Protein AF-A0AA47NAF8-F1 (afdb_monomer_lite)

Foldseek 3Di:
DQPQFAQAKAKEWEAQDFPDDCVLPFAVLLCVVCVVLCVVVRHPYYYYAKPDQQVSVCVSCVVNVNNDPPCQPDLHHRLPQAFCCVAQLQHPQLSVLCVVVVNRGVVVLLVVCVVQVLDLVVSLVCSCVRRVGDPNSSVRRSVSSVVVCVVRDDDQWDPDPVSCVVPVDIMHFTKMFTAHNNRTPDIDTDPNSHDDPCRHPVNVSVVD

Structure (mmCIF, N/CA/C/O backbone):
data_AF-A0AA47NAF8-F1
#
_entry.id   AF-A0AA47NAF8-F1
#
loop_
_atom_site.group_PDB
_atom_site.id
_atom_site.type_symbol
_atom_site.label_atom_id
_atom_site.label_alt_id
_atom_site.label_comp_id
_atom_site.label_asym_id
_atom_site.label_entity_id
_atom_site.label_seq_id
_atom_site.pdbx_PDB_ins_code
_atom_site.Cartn_x
_atom_site.Cartn_y
_atom_site.Cartn_z
_atom_site.occupancy
_atom_site.B_iso_or_equiv
_atom_site.auth_seq_id
_atom_site.auth_comp_id
_atom_site.auth_asym_id
_atom_site.auth_atom_id
_atom_site.pdbx_PDB_model_num
ATOM 1 N N . MET A 1 1 ? -6.072 -9.275 1.654 1.00 56.97 1 MET A N 1
ATOM 2 C CA . MET A 1 1 ? -7.099 -9.390 2.716 1.00 56.97 1 MET A CA 1
ATOM 3 C C . MET A 1 1 ? -7.090 -10.780 3.334 1.00 56.97 1 MET A C 1
ATOM 5 O O . MET A 1 1 ? -6.858 -10.883 4.533 1.00 56.97 1 MET A O 1
ATOM 9 N N . ASP A 1 2 ? -7.215 -11.824 2.515 1.00 52.72 2 ASP A N 1
ATOM 10 C CA . ASP A 1 2 ? -7.355 -13.229 2.942 1.00 52.72 2 ASP A CA 1
ATOM 11 C C . ASP A 1 2 ? -6.195 -13.833 3.738 1.00 52.72 2 ASP A C 1
ATOM 13 O O . ASP A 1 2 ? -6.398 -14.835 4.409 1.00 52.72 2 ASP A O 1
ATOM 17 N N . GLN A 1 3 ? -4.984 -13.271 3.684 1.00 70.19 3 GLN A N 1
ATOM 18 C CA . GLN A 1 3 ? -3.866 -13.728 4.524 1.00 70.19 3 GLN A CA 1
ATOM 19 C C . GLN A 1 3 ? -3.654 -12.843 5.756 1.00 70.19 3 GLN A C 1
ATOM 21 O O . GLN A 1 3 ? -3.419 -13.352 6.848 1.00 70.19 3 GLN A O 1
ATOM 26 N N . LEU A 1 4 ? -3.785 -11.523 5.599 1.00 70.94 4 LEU A N 1
ATOM 27 C CA . LEU A 1 4 ? -3.534 -10.556 6.671 1.00 70.94 4 LEU A CA 1
ATOM 28 C C . LEU A 1 4 ? -4.585 -10.638 7.793 1.00 70.94 4 LEU A C 1
ATOM 30 O O . LEU A 1 4 ? -4.232 -10.580 8.971 1.00 70.94 4 LEU A O 1
ATOM 34 N N . PHE A 1 5 ? -5.861 -10.822 7.432 1.00 82.00 5 PHE A N 1
ATOM 35 C CA . PHE A 1 5 ? -6.994 -10.773 8.367 1.00 82.00 5 PHE A CA 1
ATOM 36 C C . PHE A 1 5 ? -7.724 -12.111 8.555 1.00 82.00 5 PHE A C 1
ATOM 38 O O . PHE A 1 5 ? -8.802 -12.132 9.145 1.00 82.00 5 PHE A O 1
ATOM 45 N N . LYS A 1 6 ? -7.165 -13.235 8.087 1.00 85.56 6 LYS A N 1
ATOM 46 C CA . LYS A 1 6 ? -7.779 -14.561 8.274 1.00 85.56 6 LYS A CA 1
ATOM 47 C C . LYS A 1 6 ? -7.937 -14.889 9.756 1.00 85.56 6 LYS A C 1
ATOM 49 O O . LYS A 1 6 ? -6.952 -14.857 10.491 1.00 85.56 6 LYS A O 1
ATOM 54 N N . GLY A 1 7 ? -9.155 -15.200 10.191 1.00 90.44 7 GLY A N 1
ATOM 55 C CA . GLY A 1 7 ? -9.486 -15.483 11.591 1.00 90.44 7 GLY A CA 1
ATOM 56 C C . GLY A 1 7 ? -9.233 -14.322 12.562 1.00 90.44 7 GLY A C 1
ATOM 57 O O . GLY A 1 7 ? -9.240 -14.533 13.774 1.00 90.44 7 GLY A O 1
ATOM 58 N N . LYS A 1 8 ? -8.986 -13.104 12.061 1.00 91.25 8 LYS A N 1
ATOM 59 C CA . LYS A 1 8 ? -8.671 -11.921 12.869 1.00 91.25 8 LYS A CA 1
ATOM 60 C C . LYS A 1 8 ? -9.689 -10.814 12.627 1.00 91.25 8 LYS A C 1
ATOM 62 O O . LYS A 1 8 ? -10.173 -10.633 11.511 1.00 91.25 8 LYS A O 1
ATOM 67 N N . LYS A 1 9 ? -9.933 -10.021 13.669 1.00 94.56 9 LYS A N 1
ATOM 68 C CA . LYS A 1 9 ? -10.516 -8.680 13.551 1.00 94.56 9 LYS A CA 1
ATOM 69 C C . LYS A 1 9 ? -9.380 -7.685 13.350 1.00 94.56 9 LYS A C 1
ATOM 71 O O . LYS A 1 9 ? -8.389 -7.731 14.080 1.00 94.56 9 LYS A O 1
ATOM 76 N N . GLY A 1 10 ? -9.496 -6.810 12.366 1.00 92.12 10 GLY A N 1
ATOM 77 C CA . GLY A 1 10 ? -8.427 -5.911 11.972 1.00 92.12 10 GLY A CA 1
ATOM 78 C C . GLY A 1 10 ? -8.919 -4.576 11.443 1.00 92.12 10 GLY A C 1
ATOM 79 O O . GLY A 1 10 ? -10.042 -4.455 10.958 1.00 92.12 10 GLY A O 1
ATOM 80 N N . VAL A 1 11 ? -8.057 -3.573 11.540 1.00 92.38 11 VAL A N 1
ATOM 81 C CA . VAL A 1 11 ? -8.278 -2.236 10.994 1.00 92.38 11 VAL A CA 1
ATOM 82 C C . VAL A 1 11 ? -7.286 -2.016 9.861 1.00 92.38 11 VAL A C 1
ATOM 84 O O . VAL A 1 11 ? -6.079 -2.119 10.061 1.00 92.38 11 VAL A O 1
ATOM 87 N N . LEU A 1 12 ? -7.782 -1.706 8.668 1.00 90.31 12 LEU A N 1
ATOM 88 C CA . LEU A 1 12 ? -6.954 -1.327 7.525 1.00 90.31 12 LEU A CA 1
ATOM 89 C C . LEU A 1 12 ? -7.256 0.120 7.165 1.00 90.31 12 LEU A C 1
ATOM 91 O O . LEU A 1 12 ? -8.404 0.445 6.887 1.00 90.31 12 LEU A O 1
ATOM 95 N N . PHE A 1 13 ? -6.249 0.983 7.134 1.00 90.75 13 PHE A N 1
ATOM 96 C CA . PHE A 1 13 ? -6.412 2.361 6.685 1.00 90.75 13 PHE A CA 1
ATOM 97 C C . PHE A 1 13 ? -5.454 2.695 5.552 1.00 90.75 13 PHE A C 1
ATOM 99 O O . PHE A 1 13 ? -4.325 2.207 5.486 1.00 90.75 13 PHE A O 1
ATOM 106 N N . ALA A 1 14 ? -5.918 3.553 4.652 1.00 86.38 14 ALA A N 1
ATOM 107 C CA . ALA A 1 14 ? -5.156 4.006 3.507 1.00 86.38 14 ALA A CA 1
ATOM 108 C C . ALA A 1 14 ? -4.884 5.501 3.568 1.00 86.38 14 ALA A C 1
ATOM 110 O O . ALA A 1 14 ? -5.680 6.289 4.092 1.00 86.38 14 ALA A O 1
ATOM 111 N N . VAL A 1 15 ? -3.752 5.899 2.997 1.00 85.12 15 VAL A N 1
ATOM 112 C CA . VAL A 1 15 ? -3.370 7.299 2.848 1.00 85.12 15 VAL A CA 1
ATOM 113 C C . VAL A 1 15 ? -3.057 7.655 1.394 1.00 85.12 15 VAL A C 1
ATOM 115 O O . VAL A 1 15 ? -2.509 6.829 0.658 1.00 85.12 15 VAL A O 1
ATOM 118 N N . PRO A 1 16 ? -3.295 8.919 0.989 1.00 84.12 16 PRO A N 1
ATOM 119 C CA . PRO A 1 16 ? -2.902 9.406 -0.328 1.00 84.12 16 PRO A CA 1
ATOM 120 C C . PRO A 1 16 ? -1.403 9.369 -0.587 1.00 84.12 16 PRO A C 1
ATOM 122 O O . PRO A 1 16 ? -1.010 9.377 -1.741 1.00 84.12 16 PRO A O 1
ATOM 125 N N . GLY A 1 17 ? -0.555 9.331 0.442 1.00 81.12 17 GLY A N 1
ATOM 126 C CA . GLY A 1 17 ? 0.878 9.154 0.254 1.00 81.12 17 GLY A CA 1
ATOM 127 C C . GLY A 1 17 ? 1.685 9.285 1.535 1.00 81.12 17 GLY A C 1
ATOM 128 O O . GLY A 1 17 ? 1.391 10.139 2.378 1.00 81.12 17 GLY A O 1
ATOM 129 N N . ALA A 1 18 ? 2.721 8.458 1.648 1.00 78.19 18 ALA A N 1
ATOM 130 C CA . ALA A 1 18 ? 3.758 8.600 2.660 1.00 78.19 18 ALA A CA 1
ATOM 131 C C . ALA A 1 18 ? 4.409 9.991 2.591 1.00 78.19 18 ALA A C 1
ATOM 133 O O . ALA A 1 18 ? 4.437 10.613 1.527 1.00 78.19 18 ALA A O 1
ATOM 134 N N . LEU A 1 19 ? 4.923 10.470 3.727 1.00 82.06 19 LEU A N 1
ATOM 135 C CA . LEU A 1 19 ? 5.615 11.761 3.875 1.00 82.06 19 LEU A CA 1
ATOM 136 C C . LEU A 1 19 ? 4.764 13.018 3.589 1.00 82.06 19 LEU A C 1
ATOM 138 O O . LEU A 1 19 ? 5.255 14.136 3.727 1.00 82.06 19 LEU A O 1
ATOM 142 N N . THR A 1 20 ? 3.481 12.881 3.242 1.00 85.19 20 THR A N 1
ATOM 143 C CA . THR A 1 20 ? 2.603 14.042 3.022 1.00 85.19 20 THR A CA 1
ATOM 144 C C . THR A 1 20 ? 2.097 14.632 4.350 1.00 85.19 20 THR A C 1
ATOM 146 O O . THR A 1 20 ? 1.849 13.877 5.297 1.00 85.19 20 THR A O 1
ATOM 149 N N . PRO A 1 21 ? 1.882 15.963 4.456 1.00 86.19 21 PRO A N 1
ATOM 150 C CA . PRO A 1 21 ? 1.660 16.629 5.744 1.00 86.19 21 PRO A CA 1
ATOM 151 C C . PRO A 1 21 ? 0.518 16.045 6.585 1.00 86.19 21 PRO A C 1
ATOM 153 O O . PRO A 1 21 ? 0.724 15.745 7.755 1.00 86.19 21 PRO A O 1
ATOM 156 N N . GLY A 1 22 ? -0.669 15.838 6.005 1.00 86.69 22 GLY A N 1
ATOM 157 C CA . GLY A 1 22 ? -1.815 15.291 6.746 1.00 86.69 22 GLY A CA 1
ATOM 158 C C . GLY A 1 22 ? -1.637 13.823 7.154 1.00 86.69 22 GLY A C 1
ATOM 159 O O . GLY A 1 22 ? -2.130 13.388 8.194 1.00 86.69 22 GLY A O 1
ATOM 160 N N . CYS A 1 23 ? -0.895 13.052 6.359 1.00 86.19 23 CYS A N 1
ATOM 161 C CA . CYS A 1 23 ? -0.636 11.641 6.629 1.00 86.19 23 CYS A CA 1
ATOM 162 C C . CYS A 1 23 ? 0.385 11.466 7.757 1.00 86.19 23 CYS A C 1
ATOM 164 O O . CYS A 1 23 ? 0.130 10.675 8.662 1.00 86.19 23 CYS A O 1
ATOM 166 N N . SER A 1 24 ? 1.483 12.232 7.726 1.00 86.06 24 SER A N 1
ATOM 167 C CA . SER A 1 24 ? 2.568 12.162 8.716 1.00 86.06 24 SER A CA 1
ATOM 168 C C . SER A 1 24 ? 2.260 12.899 10.020 1.00 86.06 24 SER A C 1
ATOM 170 O O . SER A 1 24 ? 2.749 12.509 11.069 1.00 86.06 24 SER A O 1
ATOM 172 N N . LYS A 1 25 ? 1.453 13.968 9.997 1.00 89.81 25 LYS A N 1
ATOM 173 C CA . LYS A 1 25 ? 1.172 14.752 11.216 1.00 89.81 25 LYS A CA 1
ATOM 174 C C . LYS A 1 25 ? -0.062 14.287 11.978 1.00 89.81 25 LYS A C 1
ATOM 176 O O . LYS A 1 25 ? -0.164 14.557 13.169 1.00 89.81 25 LYS A O 1
ATOM 181 N N . THR A 1 26 ? -1.005 13.630 11.303 1.00 91.69 26 THR A N 1
ATOM 182 C CA . THR A 1 26 ? -2.327 13.358 11.887 1.00 91.69 26 THR A CA 1
ATOM 183 C C . THR A 1 26 ? -2.754 11.911 11.706 1.00 91.69 26 THR A C 1
ATOM 185 O O . THR A 1 26 ? -2.975 11.226 12.699 1.00 91.69 26 THR A O 1
ATOM 188 N N . HIS A 1 27 ? -2.865 11.425 10.464 1.00 91.38 27 HIS A N 1
ATOM 189 C CA . HIS A 1 27 ? -3.543 10.149 10.216 1.00 91.38 27 HIS A CA 1
ATOM 190 C C . HIS A 1 27 ? -2.786 8.949 10.797 1.00 91.38 27 HIS A C 1
ATOM 192 O O . HIS A 1 27 ? -3.315 8.271 11.673 1.00 91.38 27 HIS A O 1
ATOM 198 N N . LEU A 1 28 ? -1.544 8.712 10.352 1.00 88.06 28 LEU A N 1
ATOM 199 C CA . LEU A 1 28 ? -0.733 7.600 10.852 1.00 88.06 28 LEU A CA 1
ATOM 200 C C . LEU A 1 28 ? -0.466 7.732 12.365 1.00 88.06 28 LEU A C 1
ATOM 202 O O . LEU A 1 28 ? -0.794 6.783 13.077 1.00 88.06 28 LEU A O 1
ATOM 206 N N . PRO A 1 29 ? 0.025 8.876 12.896 1.00 91.50 29 PRO A N 1
ATOM 207 C CA . PRO A 1 29 ? 0.250 9.026 14.336 1.00 91.50 29 PRO A CA 1
ATOM 208 C C . PRO A 1 29 ? -0.982 8.742 15.200 1.00 91.50 29 PRO A C 1
ATOM 210 O O . PRO A 1 29 ? -0.840 8.149 16.266 1.00 91.50 29 PRO A O 1
ATOM 213 N N . GLY A 1 30 ? -2.184 9.116 14.746 1.00 93.06 30 GLY A N 1
ATOM 214 C CA . GLY A 1 30 ? -3.422 8.850 15.482 1.00 93.06 30 GLY A CA 1
ATOM 215 C C . GLY A 1 30 ? -3.672 7.355 15.700 1.00 93.06 30 GLY A C 1
ATOM 216 O O . GLY A 1 30 ? -4.002 6.944 16.810 1.00 93.06 30 GLY A O 1
ATOM 217 N N . PHE A 1 31 ? -3.438 6.525 14.678 1.00 92.00 31 PHE A N 1
ATOM 218 C CA . PHE A 1 31 ? -3.536 5.066 14.811 1.00 92.00 31 PHE A CA 1
ATOM 219 C C . PHE A 1 31 ? -2.436 4.475 15.695 1.00 92.00 31 PHE A C 1
ATOM 221 O O . PHE A 1 31 ? -2.695 3.519 16.418 1.00 92.00 31 PHE A O 1
ATOM 228 N N . VAL A 1 32 ? -1.229 5.047 15.678 1.00 88.25 32 VAL A N 1
ATOM 229 C CA . VAL A 1 32 ? -0.130 4.615 16.559 1.00 88.25 32 VAL A CA 1
ATOM 230 C C . VAL A 1 32 ? -0.465 4.882 18.020 1.00 88.25 32 VAL A C 1
ATOM 232 O O . VAL A 1 32 ? -0.315 3.996 18.857 1.00 88.25 32 VAL A O 1
ATOM 235 N N . GLN A 1 33 ? -0.958 6.083 18.318 1.00 92.62 33 GLN A N 1
ATOM 236 C CA . GLN A 1 33 ? -1.319 6.495 19.673 1.00 92.62 33 GLN A CA 1
ATOM 237 C C . GLN A 1 33 ? -2.487 5.675 20.236 1.00 92.62 33 GLN A C 1
ATOM 239 O O . GLN A 1 33 ? -2.492 5.366 21.423 1.00 92.62 33 GLN A O 1
ATOM 244 N N . GLN A 1 34 ? -3.448 5.284 19.392 1.00 94.06 34 GLN A N 1
ATOM 245 C CA . GLN A 1 34 ? -4.626 4.511 19.803 1.00 94.06 34 GLN A CA 1
ATOM 246 C C . GLN A 1 34 ? -4.482 2.994 19.623 1.00 94.06 34 GLN A C 1
ATOM 248 O O . GLN A 1 34 ? -5.438 2.254 19.852 1.00 94.06 34 GLN A O 1
ATOM 253 N N . ALA A 1 35 ? -3.305 2.499 19.229 1.00 89.62 35 ALA A N 1
ATOM 254 C CA . ALA A 1 35 ? -3.108 1.084 18.918 1.00 89.62 35 ALA A CA 1
ATOM 255 C C . ALA A 1 35 ? -3.479 0.152 20.087 1.00 89.62 35 ALA A C 1
ATOM 257 O O . ALA A 1 35 ? -4.096 -0.888 19.865 1.00 89.62 35 ALA A O 1
ATOM 258 N N . GLU A 1 36 ? -3.145 0.522 21.326 1.00 92.06 36 GLU A N 1
ATOM 259 C CA . GLU A 1 36 ? -3.474 -0.271 22.523 1.00 92.06 36 GLU A CA 1
ATOM 260 C C . GLU A 1 36 ? -4.977 -0.296 22.832 1.00 92.06 36 GLU A C 1
ATOM 262 O O . GLU A 1 36 ? -5.529 -1.330 23.217 1.00 92.06 36 GLU A O 1
ATOM 267 N N . GLU A 1 37 ? -5.672 0.816 22.613 1.00 95.19 37 GLU A N 1
ATOM 268 C CA . GLU A 1 37 ? -7.114 0.894 22.838 1.00 95.19 37 GLU A CA 1
ATOM 269 C C . GLU A 1 37 ? -7.877 0.081 21.780 1.00 95.19 37 GLU A C 1
ATOM 271 O O . GLU A 1 37 ? -8.763 -0.709 22.115 1.00 95.19 37 GLU A O 1
ATOM 276 N N . LEU A 1 38 ? -7.451 0.166 20.513 1.00 92.81 38 LEU A N 1
ATOM 277 C CA . LEU A 1 38 ? -7.949 -0.690 19.431 1.00 92.81 38 LEU A CA 1
ATOM 278 C C . LEU A 1 38 ? -7.750 -2.179 19.762 1.00 92.81 38 LEU A C 1
ATOM 280 O O . LEU A 1 38 ? -8.678 -2.977 19.606 1.00 92.81 38 LEU A O 1
ATOM 284 N N . ARG A 1 39 ? -6.569 -2.554 20.274 1.00 92.44 39 ARG A N 1
ATOM 285 C CA . ARG A 1 39 ? -6.273 -3.929 20.714 1.00 92.44 39 ARG A CA 1
ATOM 286 C C . ARG A 1 39 ? -7.169 -4.390 21.853 1.00 92.44 39 ARG A C 1
ATOM 288 O O . ARG A 1 39 ? -7.680 -5.506 21.805 1.00 92.44 39 ARG A O 1
ATOM 295 N N . THR A 1 40 ? -7.412 -3.527 22.836 1.00 95.56 40 THR A N 1
ATOM 296 C CA . THR A 1 40 ? -8.315 -3.812 23.964 1.00 95.56 40 THR A CA 1
ATOM 297 C C . THR A 1 40 ? -9.746 -4.077 23.487 1.00 95.56 40 THR A C 1
ATOM 299 O O . THR A 1 40 ? -10.440 -4.922 24.048 1.00 95.56 40 THR A O 1
ATOM 302 N N . LYS A 1 41 ? -10.167 -3.439 22.389 1.00 95.62 41 LYS A N 1
ATOM 303 C CA . LYS A 1 41 ? -11.448 -3.696 21.710 1.00 95.62 41 LYS A CA 1
ATOM 304 C C . LYS A 1 41 ? -11.437 -4.894 20.741 1.00 95.62 41 LYS A C 1
ATOM 306 O O . LYS A 1 41 ? -12.351 -5.065 19.930 1.00 95.62 41 LYS A O 1
ATOM 311 N N . GLY A 1 42 ? -10.411 -5.741 20.806 1.00 93.31 42 GLY A N 1
ATOM 312 C CA . GLY A 1 42 ? -10.319 -6.989 20.047 1.00 93.31 42 GLY A CA 1
ATOM 313 C C . GLY A 1 42 ? -9.723 -6.859 18.643 1.00 93.31 42 GLY A C 1
ATOM 314 O O . GLY A 1 42 ? -9.719 -7.847 17.907 1.00 93.31 42 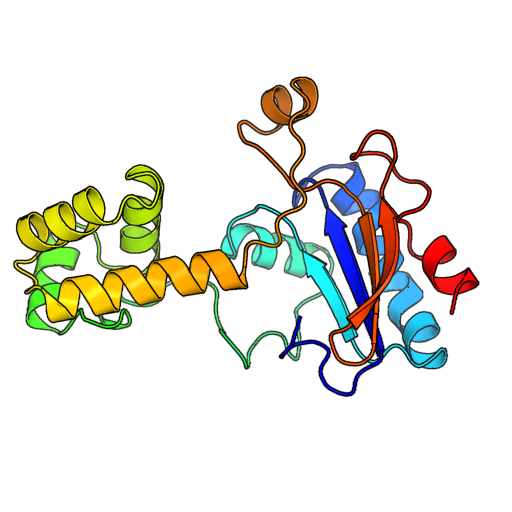GLY A O 1
ATOM 315 N N . VAL A 1 43 ? -9.208 -5.688 18.250 1.00 94.19 43 VAL A N 1
ATOM 316 C CA . VAL A 1 43 ? -8.467 -5.530 16.988 1.00 94.19 43 VAL A CA 1
ATOM 317 C C . VAL A 1 43 ? -7.096 -6.188 17.125 1.00 94.19 43 VAL A C 1
ATOM 319 O O . VAL A 1 43 ? -6.240 -5.743 17.882 1.00 94.19 43 VAL A O 1
ATOM 322 N N . GLN A 1 44 ? -6.869 -7.251 16.365 1.00 90.88 44 GLN A N 1
ATOM 323 C CA . GLN A 1 44 ? -5.631 -8.028 16.405 1.00 90.88 44 GLN A CA 1
ATOM 324 C C . GLN A 1 44 ? -4.577 -7.507 15.422 1.00 90.88 44 GLN A C 1
ATOM 326 O O . GLN A 1 44 ? -3.389 -7.744 15.621 1.00 90.88 44 GLN A O 1
ATOM 331 N N . GLU A 1 45 ? -4.999 -6.803 14.369 1.00 87.50 45 GLU A N 1
ATOM 332 C CA . GLU A 1 45 ? -4.121 -6.337 13.295 1.00 87.50 45 GLU A CA 1
ATOM 333 C C . GLU A 1 45 ? -4.493 -4.910 12.871 1.00 87.50 45 GLU A C 1
ATOM 335 O O . GLU A 1 45 ? -5.668 -4.621 12.648 1.00 87.50 45 GLU A O 1
ATOM 340 N N . ILE A 1 46 ? -3.504 -4.020 12.751 1.00 88.31 46 ILE A N 1
ATOM 341 C CA . ILE A 1 46 ? -3.687 -2.645 12.263 1.00 88.31 46 ILE A CA 1
ATOM 342 C C . ILE A 1 46 ? -2.717 -2.436 11.103 1.00 88.31 46 ILE A C 1
ATOM 344 O O . ILE A 1 46 ? -1.504 -2.489 11.297 1.00 88.31 46 ILE A O 1
ATOM 348 N N . ALA A 1 47 ? -3.245 -2.188 9.909 1.00 87.75 47 ALA A N 1
ATOM 349 C CA . ALA A 1 47 ? -2.462 -2.067 8.687 1.00 87.75 47 ALA A CA 1
ATOM 350 C C . ALA A 1 47 ? -2.634 -0.689 8.040 1.00 87.75 47 ALA A C 1
ATOM 352 O O . ALA A 1 47 ? -3.752 -0.203 7.879 1.00 87.75 47 ALA A O 1
ATOM 353 N N . CYS A 1 48 ? -1.514 -0.091 7.634 1.00 85.12 48 CYS A N 1
ATOM 354 C CA . CYS A 1 48 ? -1.461 1.147 6.861 1.00 85.12 48 CYS A CA 1
ATOM 355 C C . CYS A 1 48 ? -1.022 0.833 5.430 1.00 85.12 48 CYS A C 1
ATOM 357 O O . CYS A 1 48 ? -0.024 0.138 5.237 1.00 85.12 48 CYS A O 1
ATOM 359 N N . ILE A 1 49 ? -1.716 1.380 4.435 1.00 83.94 49 ILE A N 1
ATOM 360 C CA . ILE A 1 49 ? -1.359 1.230 3.020 1.00 83.94 49 ILE A CA 1
ATOM 361 C C . ILE A 1 49 ? -1.298 2.584 2.299 1.00 83.94 49 ILE A C 1
ATOM 363 O O . ILE A 1 49 ? -1.999 3.537 2.645 1.00 83.94 49 ILE A O 1
ATOM 367 N N . ALA A 1 50 ? -0.461 2.678 1.268 1.00 77.69 50 ALA A N 1
ATOM 368 C CA . ALA A 1 50 ? -0.375 3.842 0.389 1.00 77.69 50 ALA A CA 1
ATOM 369 C C . ALA A 1 50 ? 0.152 3.433 -0.992 1.00 77.69 50 ALA A C 1
ATOM 371 O O . ALA A 1 50 ? 0.887 2.456 -1.109 1.00 77.69 50 ALA A O 1
ATOM 372 N N . VAL A 1 51 ? -0.143 4.225 -2.031 1.00 72.50 51 VAL A N 1
ATOM 373 C CA . VAL A 1 51 ? 0.437 4.028 -3.381 1.00 72.50 51 VAL A CA 1
ATOM 374 C C . VAL A 1 51 ? 1.858 4.613 -3.449 1.00 72.50 51 VAL A C 1
ATOM 376 O O . VAL A 1 51 ? 2.131 5.600 -4.125 1.00 72.50 51 VAL A O 1
ATOM 379 N N . ASN A 1 52 ? 2.768 4.048 -2.673 1.00 73.62 52 ASN A N 1
ATOM 380 C CA . ASN A 1 52 ? 4.194 4.358 -2.693 1.00 73.62 52 ASN A CA 1
ATOM 381 C C . ASN A 1 52 ? 4.969 3.063 -2.924 1.00 73.62 52 ASN A C 1
ATOM 383 O O . ASN A 1 52 ? 4.458 1.975 -2.665 1.00 73.62 52 ASN A O 1
ATOM 387 N N . ASP A 1 53 ? 6.209 3.171 -3.388 1.00 65.12 53 ASP A N 1
ATOM 388 C CA . ASP A 1 53 ? 7.105 2.026 -3.359 1.00 65.12 53 ASP A CA 1
ATOM 389 C C . ASP A 1 53 ? 7.423 1.621 -1.909 1.00 65.12 53 ASP A C 1
ATOM 391 O O . ASP A 1 53 ? 7.314 2.400 -0.953 1.00 65.12 53 ASP A O 1
ATOM 395 N N . ALA A 1 54 ? 7.826 0.364 -1.753 1.00 63.62 54 ALA A N 1
ATOM 396 C CA . ALA A 1 54 ? 8.067 -0.230 -0.449 1.00 63.62 54 ALA A CA 1
ATOM 397 C C . ALA A 1 54 ? 9.249 0.418 0.304 1.00 63.62 54 ALA A C 1
ATOM 399 O O . ALA A 1 54 ? 9.275 0.372 1.533 1.00 63.62 54 ALA A O 1
ATOM 400 N N . PHE A 1 55 ? 10.195 1.062 -0.393 1.00 66.31 55 PHE A N 1
ATOM 401 C CA . PHE A 1 55 ? 11.324 1.750 0.243 1.00 66.31 55 PHE A CA 1
ATOM 402 C C . PHE A 1 55 ? 10.871 3.043 0.914 1.00 66.31 55 PHE A C 1
ATOM 404 O O . PHE A 1 55 ? 11.209 3.290 2.073 1.00 66.31 55 PHE A O 1
ATOM 411 N N . VAL A 1 56 ? 10.050 3.836 0.221 1.00 73.69 56 VAL A N 1
ATOM 412 C CA . VAL A 1 56 ? 9.446 5.048 0.784 1.00 73.69 56 VAL A CA 1
ATOM 413 C C . VAL A 1 56 ? 8.544 4.701 1.967 1.00 73.69 56 VAL A C 1
ATOM 415 O O . VAL A 1 56 ? 8.619 5.361 3.004 1.00 73.69 56 VAL A O 1
ATOM 418 N N . MET A 1 57 ? 7.739 3.639 1.860 1.00 75.81 57 MET A N 1
ATOM 419 C CA . MET A 1 57 ? 6.903 3.180 2.977 1.00 75.81 57 MET A CA 1
ATOM 420 C C . MET A 1 57 ? 7.737 2.727 4.182 1.00 75.81 57 MET A C 1
ATOM 422 O O . MET A 1 57 ? 7.389 3.060 5.314 1.00 75.81 57 MET A O 1
ATOM 426 N N . ALA A 1 58 ? 8.853 2.025 3.960 1.00 68.00 58 ALA A N 1
ATOM 427 C CA . ALA A 1 58 ? 9.751 1.595 5.032 1.00 68.00 58 ALA A CA 1
ATOM 428 C C . ALA A 1 58 ? 10.426 2.784 5.737 1.00 68.00 58 ALA A C 1
ATOM 430 O O . ALA A 1 58 ? 10.445 2.843 6.967 1.00 68.00 58 ALA A O 1
ATOM 431 N N . ALA A 1 59 ? 10.936 3.755 4.972 1.00 74.00 59 ALA A N 1
ATOM 432 C CA . ALA A 1 59 ? 11.539 4.968 5.523 1.00 74.00 59 ALA A CA 1
ATOM 433 C C . ALA A 1 59 ? 10.526 5.786 6.341 1.00 74.00 59 ALA A C 1
ATOM 435 O O . ALA A 1 59 ? 10.822 6.206 7.459 1.00 74.00 59 ALA A O 1
ATOM 436 N N . TRP A 1 60 ? 9.310 5.946 5.816 1.00 81.50 60 TRP A N 1
ATOM 437 C CA . TRP A 1 60 ? 8.235 6.661 6.498 1.00 81.50 60 TRP A CA 1
ATOM 438 C C . TRP A 1 60 ? 7.776 5.950 7.776 1.00 81.50 60 TRP A C 1
ATOM 440 O O . TRP A 1 60 ? 7.569 6.594 8.804 1.00 81.50 60 TRP A O 1
ATOM 450 N N . GLY A 1 61 ? 7.676 4.617 7.747 1.00 75.88 61 GLY A N 1
ATOM 451 C CA . GLY A 1 61 ? 7.346 3.824 8.930 1.00 75.88 61 GLY A CA 1
ATOM 452 C C . GLY A 1 61 ? 8.397 3.948 10.036 1.00 75.88 61 GLY A C 1
ATOM 453 O O . GLY A 1 61 ? 8.045 4.096 11.207 1.00 75.88 61 GLY A O 1
ATOM 454 N N . LYS A 1 62 ? 9.684 3.971 9.666 1.00 77.62 62 LYS A N 1
ATOM 455 C CA . LYS A 1 62 ? 10.797 4.197 10.597 1.00 77.62 62 LYS A CA 1
ATOM 456 C C . LYS A 1 62 ? 10.731 5.573 11.265 1.00 77.62 62 LYS A C 1
ATOM 458 O O . LYS A 1 62 ? 10.927 5.665 12.472 1.00 77.62 62 LYS A O 1
ATOM 463 N N . GLU A 1 63 ? 10.407 6.627 10.513 1.00 83.56 63 GLU A N 1
ATOM 464 C CA . GLU A 1 63 ? 10.241 7.990 11.049 1.00 83.56 63 GLU A CA 1
ATOM 465 C C . GLU A 1 63 ? 9.152 8.070 12.134 1.00 83.56 63 GLU A C 1
ATOM 467 O O . GLU A 1 63 ? 9.279 8.833 13.088 1.00 83.56 63 GLU A O 1
ATOM 472 N N . HIS A 1 64 ? 8.110 7.242 12.023 1.00 80.56 64 HIS A N 1
ATOM 473 C CA . HIS A 1 64 ? 6.966 7.236 12.939 1.00 80.56 64 HIS A CA 1
ATOM 474 C C . HIS A 1 64 ? 7.036 6.121 13.995 1.00 80.56 64 HIS A C 1
ATOM 476 O O . HIS A 1 64 ? 6.065 5.904 14.718 1.00 80.56 64 HIS A O 1
ATOM 482 N N . GLY A 1 65 ? 8.157 5.394 14.086 1.00 78.44 65 GLY A N 1
ATOM 483 C CA . GLY A 1 65 ? 8.343 4.317 15.064 1.00 78.44 65 GLY A CA 1
ATOM 484 C C . GLY A 1 65 ? 7.418 3.110 14.864 1.00 78.44 65 GLY A C 1
ATOM 485 O O . GLY A 1 65 ? 7.214 2.335 15.796 1.00 78.44 65 GLY A O 1
ATOM 486 N N . VAL A 1 66 ? 6.857 2.929 13.663 1.00 74.31 66 VAL A N 1
ATOM 487 C CA . VAL A 1 66 ? 5.934 1.829 13.316 1.00 74.31 66 VAL A CA 1
ATOM 488 C C . VAL A 1 66 ? 6.622 0.728 12.525 1.00 74.31 66 VAL A C 1
ATOM 490 O O . VAL A 1 66 ? 6.067 0.154 11.588 1.00 74.31 66 VAL A O 1
ATOM 493 N N . GLU A 1 67 ? 7.859 0.421 12.899 1.00 62.75 67 GLU A N 1
ATOM 494 C CA . GLU A 1 67 ? 8.599 -0.684 12.307 1.00 62.75 67 GLU A CA 1
ATOM 495 C C . GLU A 1 67 ? 7.833 -1.992 12.555 1.00 62.75 67 GLU A C 1
ATOM 497 O O . GLU A 1 67 ? 7.719 -2.480 13.684 1.00 62.75 67 GLU A O 1
ATOM 502 N N . GLY A 1 68 ? 7.248 -2.550 11.494 1.00 53.44 68 GLY A N 1
ATOM 503 C CA . GLY A 1 68 ? 6.442 -3.759 11.583 1.00 53.44 68 GLY A CA 1
ATOM 504 C C . GLY A 1 68 ? 7.244 -4.910 12.195 1.00 53.44 68 GLY A C 1
ATOM 505 O O . GLY A 1 68 ? 8.214 -5.401 11.612 1.00 53.44 68 GLY A O 1
ATOM 506 N N . LYS A 1 69 ? 6.814 -5.395 13.365 1.00 41.19 69 LYS A N 1
ATOM 507 C CA . LYS A 1 69 ? 7.348 -6.637 13.948 1.00 41.19 69 LYS A CA 1
ATOM 508 C C . LYS A 1 69 ? 6.799 -7.907 13.282 1.00 41.19 69 LYS A C 1
ATOM 510 O O . LYS A 1 69 ? 7.356 -8.963 13.535 1.00 41.19 69 LYS A O 1
ATOM 515 N N . LYS A 1 70 ? 5.773 -7.825 12.422 1.00 39.12 70 LYS A N 1
ATOM 516 C CA . LYS A 1 70 ? 5.154 -8.983 11.734 1.00 39.12 70 LYS A CA 1
ATOM 517 C C . LYS A 1 70 ? 4.539 -8.662 10.358 1.00 39.12 70 LYS A C 1
ATOM 519 O O . LYS A 1 70 ? 3.556 -9.265 9.957 1.00 39.12 70 LYS A O 1
ATOM 524 N N . HIS A 1 71 ? 5.132 -7.732 9.612 1.00 36.34 71 HIS A N 1
ATOM 525 C CA . HIS A 1 71 ? 4.854 -7.564 8.170 1.00 36.34 71 HIS A CA 1
ATOM 526 C C . HIS A 1 71 ? 6.059 -8.018 7.331 1.00 36.34 71 HIS A C 1
ATOM 528 O O . HIS A 1 71 ? 6.366 -7.460 6.281 1.00 36.34 71 HIS A O 1
ATOM 534 N N . ARG A 1 72 ? 6.777 -8.981 7.914 1.00 36.75 72 ARG A N 1
ATOM 535 C CA . ARG A 1 72 ? 8.057 -9.534 7.499 1.00 36.75 72 ARG A CA 1
ATOM 536 C C . ARG A 1 72 ? 7.942 -11.034 7.228 1.00 36.75 72 ARG A C 1
ATOM 538 O O . ARG A 1 72 ? 8.983 -11.641 7.044 1.00 36.75 72 ARG A O 1
ATOM 545 N N . ASP A 1 73 ? 6.728 -11.613 7.211 1.00 35.47 73 ASP A N 1
ATOM 546 C CA . ASP A 1 73 ? 6.569 -13.058 6.953 1.00 35.47 73 ASP A CA 1
ATOM 547 C C . ASP A 1 73 ? 5.503 -13.564 5.929 1.00 35.47 73 ASP A C 1
ATOM 549 O O . ASP A 1 73 ? 5.387 -14.783 5.823 1.00 35.47 73 ASP A O 1
ATOM 553 N N . ILE A 1 74 ? 4.780 -12.751 5.119 1.00 32.53 74 ILE A N 1
ATOM 554 C CA . ILE A 1 74 ? 4.092 -13.294 3.918 1.00 32.53 74 ILE A CA 1
ATOM 555 C C . ILE A 1 74 ? 4.239 -12.547 2.529 1.00 32.53 74 ILE A C 1
ATOM 557 O O . ILE A 1 74 ? 3.402 -12.763 1.658 1.00 32.53 74 ILE A O 1
ATOM 561 N N . VAL A 1 75 ? 5.277 -11.714 2.252 1.00 39.91 75 VAL A N 1
ATOM 562 C CA . VAL A 1 75 ? 5.851 -11.364 0.894 1.00 39.91 75 VAL A CA 1
ATOM 563 C C . VAL A 1 75 ? 7.315 -10.771 0.878 1.00 39.91 75 VAL A C 1
ATOM 565 O O . VAL A 1 75 ? 7.716 -10.037 -0.023 1.00 39.91 75 VAL A O 1
ATOM 568 N N . ASP A 1 76 ? 8.206 -11.104 1.810 1.00 34.69 76 ASP A N 1
ATOM 569 C CA . ASP A 1 76 ? 8.524 -10.258 2.984 1.00 34.69 76 ASP A CA 1
ATOM 570 C C . ASP A 1 76 ? 9.606 -9.210 3.103 1.00 34.69 76 ASP A C 1
ATOM 572 O O . ASP A 1 76 ? 9.832 -8.680 4.196 1.00 34.69 76 ASP A O 1
ATOM 576 N N . GLU A 1 77 ? 10.236 -8.813 2.022 1.00 39.28 77 GLU A N 1
ATOM 577 C CA . GLU A 1 77 ? 10.937 -7.539 2.093 1.00 39.28 77 GLU A CA 1
ATOM 578 C C . GLU A 1 77 ? 10.472 -6.709 0.907 1.00 39.28 77 GLU A C 1
ATOM 580 O O . GLU A 1 77 ? 10.154 -7.282 -0.146 1.00 39.28 77 GLU A O 1
ATOM 585 N N . PRO A 1 78 ? 10.479 -5.363 1.013 1.00 48.41 78 PRO A N 1
ATOM 586 C CA . PRO A 1 78 ? 10.731 -4.551 -0.170 1.00 48.41 78 PRO A CA 1
ATOM 587 C C . PRO A 1 78 ? 11.767 -5.293 -1.018 1.00 48.41 78 PRO A C 1
ATOM 589 O O . PRO A 1 78 ? 12.723 -5.834 -0.453 1.00 48.41 78 PRO A O 1
ATOM 592 N N . MET A 1 79 ? 11.622 -5.336 -2.347 1.00 48.81 79 MET A N 1
ATOM 593 C CA . MET A 1 79 ? 12.653 -5.958 -3.197 1.00 48.81 79 MET A CA 1
ATOM 594 C C . MET A 1 79 ? 14.062 -5.450 -2.848 1.00 48.81 79 MET A C 1
ATOM 596 O O . MET A 1 79 ? 15.041 -6.156 -3.081 1.00 48.81 79 MET A O 1
ATOM 600 N N . GLY A 1 80 ? 14.150 -4.296 -2.175 1.00 61.59 80 GLY A N 1
ATOM 601 C CA . GLY A 1 80 ? 15.229 -4.045 -1.233 1.00 61.59 80 GLY A CA 1
ATOM 602 C C . GLY A 1 80 ? 16.516 -3.861 -2.006 1.00 61.59 80 GLY A C 1
ATOM 603 O O . GLY A 1 80 ? 16.502 -3.363 -3.122 1.00 61.59 80 GLY A O 1
ATOM 604 N N . GLU A 1 81 ? 17.615 -4.360 -1.461 1.00 71.81 81 GLU A N 1
ATOM 605 C CA . GLU A 1 81 ? 18.875 -4.491 -2.196 1.00 71.81 81 GLU A CA 1
ATOM 606 C C . GLU A 1 81 ? 19.114 -5.933 -2.672 1.00 71.81 81 GLU A C 1
ATOM 608 O O . GLU A 1 81 ? 20.263 -6.327 -2.919 1.00 71.81 81 GLU A O 1
ATOM 613 N N . LYS A 1 82 ? 18.042 -6.737 -2.805 1.00 78.94 82 LYS A N 1
ATOM 614 C CA . LYS A 1 82 ? 18.142 -8.133 -3.243 1.00 78.94 82 LYS A CA 1
ATOM 615 C C . LYS A 1 82 ? 18.722 -8.193 -4.650 1.00 78.94 82 LYS A C 1
ATOM 617 O O . LYS A 1 82 ? 18.342 -7.428 -5.543 1.00 78.94 82 LYS A O 1
ATOM 622 N N . ASN A 1 83 ? 19.656 -9.120 -4.837 1.00 89.81 83 ASN A N 1
ATOM 623 C CA . ASN A 1 83 ? 20.265 -9.364 -6.135 1.00 89.81 83 ASN A CA 1
ATOM 624 C C . ASN A 1 83 ? 19.189 -9.802 -7.147 1.00 89.81 83 ASN A C 1
ATOM 626 O O . ASN A 1 83 ? 18.210 -10.459 -6.785 1.00 89.81 83 ASN A O 1
ATOM 630 N N . VAL A 1 84 ? 19.363 -9.431 -8.412 1.00 90.44 84 VAL A N 1
ATOM 631 C CA . VAL A 1 84 ? 18.439 -9.755 -9.505 1.00 90.44 84 VAL A CA 1
ATOM 632 C C . VAL A 1 84 ? 18.161 -11.255 -9.663 1.00 90.44 84 VAL A C 1
ATOM 634 O O . VAL A 1 84 ? 17.054 -11.628 -10.037 1.00 90.44 84 VAL A O 1
ATOM 637 N N . MET A 1 85 ? 19.111 -12.116 -9.293 1.00 90.75 85 MET A N 1
ATOM 638 C CA . MET A 1 85 ? 18.978 -13.579 -9.311 1.00 90.75 85 MET A CA 1
ATOM 639 C C . MET A 1 85 ? 17.967 -14.119 -8.287 1.00 90.75 85 MET A C 1
ATOM 641 O O . MET A 1 85 ? 17.644 -15.301 -8.298 1.00 90.75 85 MET A O 1
ATOM 645 N N . SER A 1 86 ? 17.457 -13.273 -7.386 1.00 86.50 86 SER A N 1
ATOM 646 C CA . SER A 1 86 ? 16.352 -13.644 -6.492 1.00 86.50 86 SER A CA 1
ATOM 647 C C . SER A 1 86 ? 14.991 -13.688 -7.196 1.00 86.50 86 SER A C 1
ATOM 649 O O . SER A 1 86 ? 14.034 -14.213 -6.628 1.00 86.50 86 SER A O 1
ATOM 651 N N . LEU A 1 87 ? 14.887 -13.145 -8.415 1.00 83.62 87 LEU A N 1
ATOM 652 C CA . LEU A 1 87 ? 13.658 -13.193 -9.199 1.00 83.62 87 LEU A CA 1
ATOM 653 C C . LEU A 1 87 ? 13.443 -14.592 -9.796 1.00 83.62 87 LEU A C 1
ATOM 655 O O . LEU A 1 87 ? 14.349 -15.120 -10.449 1.00 83.62 87 LEU A O 1
ATOM 659 N N . PRO A 1 88 ? 12.237 -15.172 -9.664 1.00 85.75 88 PRO A N 1
ATOM 660 C CA . PRO A 1 88 ? 11.863 -16.381 -10.387 1.00 85.75 88 PRO A CA 1
ATOM 661 C C . PRO A 1 88 ? 12.136 -16.239 -11.888 1.00 85.75 88 PRO A C 1
ATOM 663 O O . PRO A 1 88 ? 11.891 -15.187 -12.478 1.00 85.75 88 PRO A O 1
ATOM 666 N N . GLY A 1 89 ? 12.692 -17.286 -12.496 1.00 86.44 89 GLY A N 1
ATOM 667 C CA . GLY A 1 89 ? 13.110 -17.281 -13.901 1.00 86.44 89 GLY A CA 1
ATOM 668 C C . GLY A 1 89 ? 14.491 -16.666 -14.173 1.00 86.44 89 GLY A C 1
ATOM 669 O O . GLY A 1 89 ? 15.004 -16.810 -15.282 1.00 86.44 89 GLY A O 1
ATOM 670 N N . ILE A 1 90 ? 15.147 -16.034 -13.190 1.00 89.88 90 ILE A N 1
ATOM 671 C CA . ILE A 1 90 ? 16.470 -15.413 -13.366 1.00 89.88 90 ILE A CA 1
ATOM 672 C C . ILE A 1 90 ? 17.562 -16.239 -12.673 1.00 89.88 90 ILE A C 1
ATOM 674 O O . ILE A 1 90 ? 17.957 -15.973 -11.543 1.00 89.88 90 ILE A O 1
ATOM 678 N N . GLY A 1 91 ? 18.086 -17.244 -13.378 1.00 87.31 91 GLY A N 1
ATOM 679 C CA . GLY A 1 91 ? 19.266 -18.003 -12.938 1.00 87.31 91 GLY A CA 1
ATOM 680 C C . GLY A 1 91 ? 20.587 -17.243 -13.130 1.00 87.31 91 GLY A C 1
ATOM 681 O O . GLY A 1 91 ? 20.620 -16.179 -13.743 1.00 87.31 91 GLY A O 1
ATOM 682 N N . GLU A 1 92 ? 21.703 -17.817 -12.674 1.00 89.56 92 GLU A N 1
ATOM 683 C CA . GLU A 1 92 ? 23.025 -17.159 -12.650 1.00 89.56 92 GLU A CA 1
ATOM 684 C C . GLU A 1 92 ? 23.478 -16.613 -14.019 1.00 89.56 92 GLU A C 1
ATOM 686 O O . GLU A 1 92 ? 23.957 -15.483 -14.119 1.00 89.56 92 GLU A O 1
ATOM 691 N N . ALA A 1 93 ? 23.274 -17.376 -15.099 1.00 90.44 93 ALA A N 1
ATOM 692 C CA . ALA A 1 93 ? 23.640 -16.951 -16.453 1.00 90.44 93 ALA A CA 1
ATOM 693 C C . ALA A 1 93 ? 22.826 -15.735 -16.938 1.00 90.44 93 ALA A C 1
ATOM 695 O O . ALA A 1 93 ? 23.361 -14.850 -17.606 1.00 90.44 93 ALA A O 1
ATOM 696 N N . HIS A 1 94 ? 21.536 -15.685 -16.598 1.00 91.69 94 HIS A N 1
ATOM 697 C CA . HIS A 1 94 ? 20.646 -14.565 -16.913 1.00 91.69 94 HIS A CA 1
ATOM 698 C C . HIS A 1 94 ? 20.928 -13.363 -16.013 1.00 91.69 94 HIS A C 1
ATOM 700 O O . HIS A 1 94 ? 20.979 -12.236 -16.502 1.00 91.69 94 HIS A O 1
ATOM 706 N N . GLY A 1 95 ? 21.185 -13.620 -14.729 1.00 91.75 95 GLY A N 1
ATOM 707 C CA . GLY A 1 95 ? 21.553 -12.622 -13.734 1.00 91.75 95 GLY A CA 1
ATOM 708 C C . GLY A 1 95 ? 22.820 -11.867 -14.110 1.00 91.75 95 GLY A C 1
ATOM 709 O O . GLY A 1 95 ? 22.774 -10.645 -14.166 1.00 91.75 95 GLY A O 1
ATOM 710 N N . LYS A 1 96 ? 23.901 -12.559 -14.499 1.00 94.12 96 LYS A N 1
ATOM 711 C CA . LYS A 1 96 ? 25.149 -11.901 -14.940 1.00 94.12 96 LYS A CA 1
ATOM 712 C C . LYS A 1 96 ? 24.930 -10.978 -16.143 1.00 94.12 96 LYS A C 1
ATOM 714 O O . LYS A 1 96 ? 25.391 -9.845 -16.153 1.00 94.12 96 LYS A O 1
ATOM 719 N N . ARG A 1 97 ? 24.130 -11.410 -17.127 1.00 95.62 97 ARG A N 1
ATOM 720 C CA . ARG A 1 97 ? 23.782 -10.567 -18.290 1.00 95.62 97 ARG A CA 1
ATOM 721 C C . ARG A 1 97 ? 22.939 -9.343 -17.915 1.00 95.62 97 ARG A C 1
ATOM 723 O O . ARG A 1 97 ? 23.029 -8.313 -18.582 1.00 95.62 97 ARG A O 1
ATOM 730 N N . LEU A 1 98 ? 22.101 -9.453 -16.884 1.00 94.25 98 LEU A N 1
ATOM 731 C CA . LEU A 1 98 ? 21.349 -8.326 -16.329 1.00 94.25 98 LEU A CA 1
ATOM 732 C C . LEU A 1 98 ? 22.270 -7.381 -15.545 1.00 94.25 98 LEU A C 1
ATOM 734 O O . LEU A 1 98 ? 22.191 -6.169 -15.741 1.00 94.25 98 LEU A O 1
ATOM 738 N N . GLU A 1 99 ? 23.183 -7.917 -14.738 1.00 94.56 99 GLU A N 1
ATOM 739 C CA . GLU A 1 99 ? 24.209 -7.171 -13.999 1.00 94.56 99 GLU A CA 1
ATOM 740 C C . GLU A 1 99 ? 25.100 -6.342 -14.934 1.00 94.56 99 GLU A C 1
ATOM 742 O O . GLU A 1 99 ? 25.248 -5.138 -14.714 1.00 94.56 99 GLU A O 1
ATOM 747 N N . ASP A 1 100 ? 25.580 -6.928 -16.037 1.00 95.50 100 ASP A N 1
ATOM 748 C CA . ASP A 1 100 ? 26.362 -6.229 -17.072 1.00 95.50 100 ASP A CA 1
ATOM 749 C C . ASP A 1 100 ? 25.600 -5.031 -17.669 1.00 95.50 100 ASP A C 1
ATOM 751 O O . ASP A 1 100 ? 26.181 -4.017 -18.061 1.00 95.50 100 ASP A O 1
ATOM 755 N N . LYS A 1 101 ? 24.266 -5.122 -17.698 1.00 94.62 101 LYS A N 1
ATOM 756 C CA . LYS A 1 101 ? 23.349 -4.067 -18.152 1.00 94.62 101 LYS A CA 1
ATOM 757 C C . LYS A 1 101 ? 22.844 -3.176 -17.013 1.00 94.62 101 LYS A C 1
ATOM 759 O O . LYS A 1 101 ? 21.902 -2.411 -17.208 1.00 94.62 101 LYS A O 1
ATOM 764 N N . ARG A 1 102 ? 23.490 -3.230 -15.844 1.00 93.06 102 ARG A N 1
ATOM 765 C CA . ARG A 1 102 ? 23.181 -2.474 -14.614 1.00 93.06 102 ARG A CA 1
ATOM 766 C C . ARG A 1 102 ? 21.843 -2.815 -13.954 1.00 93.06 102 ARG A C 1
ATOM 768 O O . ARG A 1 102 ? 21.371 -2.034 -13.128 1.00 93.06 102 ARG A O 1
ATOM 775 N N . PHE A 1 103 ? 21.263 -3.969 -14.269 1.00 93.06 103 PHE A N 1
ATOM 776 C CA . PHE A 1 103 ? 20.105 -4.563 -13.597 1.00 93.06 103 PHE A CA 1
ATOM 777 C C . PHE A 1 103 ? 20.560 -5.599 -12.560 1.00 93.06 103 PHE A C 1
ATOM 779 O O . PHE A 1 103 ? 20.085 -6.724 -12.545 1.00 93.06 103 PHE A O 1
ATOM 786 N N . ASP A 1 104 ? 21.493 -5.224 -11.690 1.00 90.69 104 ASP A N 1
ATOM 787 C CA . ASP A 1 104 ? 22.066 -6.080 -10.642 1.00 90.69 104 ASP A CA 1
ATOM 788 C C . ASP A 1 104 ? 21.121 -6.333 -9.460 1.00 90.69 104 ASP A C 1
ATOM 790 O O . ASP A 1 104 ? 21.309 -7.263 -8.673 1.00 90.69 104 ASP A O 1
ATOM 794 N N . LYS A 1 105 ? 20.069 -5.520 -9.344 1.00 88.69 105 LYS A N 1
ATOM 795 C CA . LYS A 1 105 ? 19.090 -5.589 -8.261 1.00 88.69 105 LYS A CA 1
ATOM 796 C C . LYS A 1 105 ? 17.700 -5.893 -8.782 1.00 88.69 105 LYS A C 1
ATOM 798 O O . LYS A 1 105 ? 17.279 -5.370 -9.815 1.00 88.69 105 LYS A O 1
ATOM 803 N N . ALA A 1 106 ? 16.950 -6.667 -8.005 1.00 85.56 106 ALA A N 1
ATOM 804 C CA . ALA A 1 106 ? 15.599 -7.076 -8.356 1.00 85.56 106 ALA A CA 1
ATOM 805 C C . ALA A 1 106 ? 14.678 -5.853 -8.581 1.00 85.56 106 ALA A C 1
ATOM 807 O O . ALA A 1 106 ? 13.894 -5.833 -9.531 1.00 85.56 106 ALA A O 1
ATOM 808 N N . TYR A 1 107 ? 14.815 -4.788 -7.777 1.00 81.38 107 TYR A N 1
ATOM 809 C CA . TYR A 1 107 ? 13.997 -3.575 -7.929 1.00 81.38 107 TYR A CA 1
ATOM 810 C C . TYR A 1 107 ? 14.212 -2.852 -9.262 1.00 81.38 107 TYR A C 1
ATOM 812 O O . TYR A 1 107 ? 13.313 -2.152 -9.718 1.00 81.38 107 TYR A O 1
ATOM 820 N N . LYS A 1 108 ? 15.372 -3.007 -9.912 1.00 86.75 108 LYS A N 1
ATOM 821 C CA . LYS A 1 108 ? 15.627 -2.388 -11.221 1.00 86.75 108 LYS A CA 1
ATOM 822 C C . LYS A 1 108 ? 14.838 -3.093 -12.319 1.00 86.75 108 LYS A C 1
ATOM 824 O O . LYS A 1 108 ? 14.300 -2.435 -13.205 1.00 86.75 108 LYS A O 1
ATOM 829 N N . VAL A 1 109 ? 14.710 -4.417 -12.224 1.00 90.75 109 VAL A N 1
ATOM 830 C CA . VAL A 1 109 ? 13.856 -5.213 -13.119 1.00 90.75 109 VAL A CA 1
ATOM 831 C C . VAL A 1 109 ? 12.380 -4.907 -12.868 1.00 90.75 109 VAL A C 1
ATOM 833 O O . VAL A 1 109 ? 11.636 -4.704 -13.825 1.00 90.75 109 VAL A O 1
ATOM 836 N N . LEU A 1 110 ? 11.966 -4.764 -11.602 1.00 86.38 110 LEU A N 1
ATOM 837 C CA . LEU A 1 110 ? 10.622 -4.275 -11.278 1.00 86.38 110 LEU A CA 1
ATOM 838 C C . LEU A 1 110 ? 10.391 -2.853 -11.818 1.00 86.38 110 LEU A C 1
ATOM 840 O O . LEU A 1 110 ? 9.340 -2.573 -12.386 1.00 86.38 110 LEU A O 1
ATOM 844 N N . GLY A 1 111 ? 11.367 -1.953 -11.690 1.00 81.00 111 GLY A N 1
ATOM 845 C CA . GLY A 1 111 ? 11.295 -0.604 -12.250 1.00 81.00 111 GLY A CA 1
ATOM 846 C C . GLY A 1 111 ? 11.056 -0.637 -13.758 1.00 81.00 111 GLY A C 1
ATOM 847 O O . GLY A 1 111 ? 10.163 0.041 -14.260 1.00 81.00 111 GLY A O 1
ATOM 848 N N . GLN A 1 112 ? 11.769 -1.505 -14.473 1.00 91.12 112 GLN A N 1
ATOM 849 C CA . GLN A 1 112 ? 11.556 -1.703 -15.902 1.00 91.12 112 GLN A CA 1
ATOM 850 C C . GLN A 1 112 ? 10.176 -2.293 -16.224 1.00 91.12 112 GLN A C 1
ATOM 852 O O . GLN A 1 112 ? 9.518 -1.839 -17.160 1.00 91.12 112 GLN A O 1
ATOM 857 N N . PHE A 1 113 ? 9.704 -3.266 -15.442 1.00 89.12 113 PHE A N 1
ATOM 858 C CA . PHE A 1 113 ? 8.341 -3.796 -15.538 1.00 89.12 113 PHE A CA 1
ATOM 859 C C . PHE A 1 113 ? 7.284 -2.685 -15.429 1.00 89.12 113 PHE A C 1
ATOM 861 O O . PHE A 1 113 ? 6.326 -2.655 -16.206 1.00 89.12 113 PHE A O 1
ATOM 868 N N . LEU A 1 114 ? 7.487 -1.729 -14.519 1.00 81.25 114 LEU A N 1
ATOM 869 C CA . LEU A 1 114 ? 6.608 -0.573 -14.344 1.00 81.25 114 LEU A CA 1
ATOM 870 C C . LEU A 1 114 ? 6.717 0.437 -15.497 1.00 81.25 114 LEU A C 1
ATOM 872 O O . LEU A 1 114 ? 5.684 0.895 -15.982 1.00 81.25 114 LEU A O 1
ATOM 876 N N . VAL A 1 115 ? 7.927 0.744 -15.980 1.00 82.56 115 VAL A N 1
ATOM 877 C CA . VAL A 1 115 ? 8.155 1.630 -17.146 1.00 82.56 115 VAL A CA 1
ATOM 878 C C . VAL A 1 115 ? 7.466 1.092 -18.400 1.00 82.56 115 VAL A C 1
ATOM 880 O O . VAL A 1 115 ? 6.931 1.854 -19.202 1.00 82.56 115 VAL A O 1
ATOM 883 N N . LEU A 1 116 ? 7.415 -0.231 -18.551 1.00 89.31 116 LEU A N 1
ATOM 884 C CA . LEU A 1 116 ? 6.707 -0.895 -19.644 1.00 89.31 116 LEU A CA 1
ATOM 885 C C . LEU A 1 116 ? 5.186 -0.976 -19.422 1.00 89.31 116 LEU A C 1
ATOM 887 O O . LEU A 1 116 ? 4.491 -1.623 -20.202 1.00 89.31 116 LEU A O 1
ATOM 891 N N . GLY A 1 117 ? 4.656 -0.315 -18.390 1.00 81.50 117 GLY A N 1
ATOM 892 C CA . GLY A 1 117 ? 3.225 -0.240 -18.107 1.00 81.50 117 GLY A CA 1
ATOM 893 C C . GLY A 1 117 ? 2.627 -1.561 -17.634 1.00 81.50 117 GLY A C 1
ATOM 894 O O . GLY A 1 117 ? 1.435 -1.780 -17.827 1.00 81.50 117 GLY A O 1
ATOM 895 N N . LYS A 1 118 ? 3.443 -2.459 -17.058 1.00 87.50 118 LYS A N 1
ATOM 896 C CA . LYS A 1 118 ? 3.056 -3.837 -16.700 1.00 87.50 118 LYS A CA 1
ATOM 897 C C . LYS A 1 118 ? 2.574 -4.673 -17.901 1.00 87.50 118 LYS A C 1
ATOM 899 O O . LYS A 1 118 ? 1.974 -5.734 -17.715 1.00 87.50 118 LYS A O 1
ATOM 904 N N . ASP A 1 119 ? 2.846 -4.212 -19.127 1.00 92.94 119 ASP A N 1
ATOM 905 C CA . ASP A 1 119 ? 2.468 -4.897 -20.359 1.00 92.94 119 ASP A CA 1
ATOM 906 C C . ASP A 1 119 ? 3.288 -6.180 -20.516 1.00 92.94 119 ASP A C 1
ATOM 908 O O . ASP A 1 119 ? 4.517 -6.163 -20.624 1.00 92.94 119 ASP A O 1
ATOM 912 N N . GLU A 1 120 ? 2.579 -7.304 -20.526 1.00 93.69 120 GLU A N 1
ATOM 913 C CA . GLU A 1 120 ? 3.172 -8.634 -20.554 1.00 93.69 120 GLU A CA 1
ATOM 914 C C . GLU A 1 120 ? 4.050 -8.854 -21.783 1.00 93.69 120 GLU A C 1
ATOM 916 O O . GLU A 1 120 ? 5.190 -9.301 -21.666 1.00 93.69 120 GLU A O 1
ATOM 921 N N . LYS A 1 121 ? 3.568 -8.479 -22.969 1.00 95.50 121 LYS A N 1
ATOM 922 C CA . LYS A 1 121 ? 4.293 -8.718 -24.222 1.00 95.50 121 LYS A CA 1
ATOM 923 C C . LYS A 1 121 ? 5.573 -7.893 -24.280 1.00 95.50 121 LYS A C 1
ATOM 925 O O . LYS A 1 121 ? 6.620 -8.412 -24.668 1.00 95.50 121 LYS A O 1
ATOM 930 N N . ARG A 1 122 ? 5.507 -6.619 -23.888 1.00 96.06 122 ARG A N 1
ATOM 931 C CA . ARG A 1 122 ? 6.655 -5.705 -23.864 1.00 96.06 122 ARG A CA 1
ATOM 932 C C . ARG A 1 122 ? 7.690 -6.144 -22.841 1.00 96.06 122 ARG A C 1
ATOM 934 O O . ARG A 1 122 ? 8.870 -6.162 -23.180 1.00 96.06 122 ARG A O 1
ATOM 941 N N . PHE A 1 123 ? 7.268 -6.524 -21.635 1.00 97.00 123 PHE A N 1
ATOM 942 C CA . PHE A 1 123 ? 8.186 -6.978 -20.592 1.00 97.00 123 PHE A CA 1
ATOM 943 C C . PHE A 1 123 ? 8.895 -8.274 -20.979 1.00 97.00 123 PHE A C 1
ATOM 945 O O . PHE A 1 123 ? 10.120 -8.343 -20.929 1.00 97.00 123 PHE A O 1
ATOM 952 N N . LYS A 1 124 ? 8.143 -9.276 -21.442 1.00 97.25 124 LYS A N 1
ATOM 953 C CA . LYS A 1 124 ? 8.693 -10.568 -21.864 1.00 97.25 124 LYS A CA 1
ATOM 954 C C . LYS A 1 124 ? 9.665 -10.425 -23.036 1.00 97.25 124 LYS A C 1
ATOM 956 O O . LYS A 1 124 ? 10.771 -10.964 -22.993 1.00 97.25 124 LYS A O 1
ATOM 961 N N . LYS A 1 125 ? 9.307 -9.606 -24.035 1.00 97.31 125 LYS A N 1
ATOM 962 C CA . LYS A 1 125 ? 10.207 -9.252 -25.142 1.00 97.31 125 LYS A CA 1
ATOM 963 C C . LYS A 1 125 ? 11.479 -8.571 -24.633 1.00 97.31 125 LYS A C 1
ATOM 965 O O . LYS A 1 125 ? 12.571 -8.986 -25.002 1.00 97.31 125 LYS A O 1
ATOM 970 N N . TRP A 1 126 ? 11.347 -7.566 -23.768 1.00 97.75 126 TRP A N 1
ATOM 971 C CA . TRP A 1 126 ? 12.496 -6.878 -23.184 1.00 97.75 126 TRP A CA 1
ATOM 972 C C . TRP A 1 126 ? 13.413 -7.844 -22.427 1.00 97.75 126 TRP A C 1
ATOM 974 O O . TRP A 1 126 ? 14.625 -7.791 -22.618 1.00 97.75 126 TRP A O 1
ATOM 984 N N . LEU A 1 127 ? 12.862 -8.748 -21.615 1.00 96.88 127 LEU A N 1
ATOM 985 C CA . LEU A 1 127 ? 13.650 -9.696 -20.833 1.00 96.88 127 LEU A CA 1
ATOM 986 C C . LEU A 1 127 ? 14.406 -10.674 -21.746 1.00 96.88 127 LEU A C 1
ATOM 988 O O . LEU A 1 127 ? 15.601 -10.904 -21.554 1.00 96.88 127 LEU A O 1
ATOM 992 N N . LYS A 1 128 ? 13.754 -11.160 -22.810 1.00 96.88 128 LYS A N 1
ATOM 993 C CA . LYS A 1 128 ? 14.399 -11.963 -23.858 1.00 96.88 128 LYS A CA 1
ATOM 994 C C . LYS A 1 128 ? 15.544 -11.210 -24.537 1.00 96.88 128 LYS A C 1
ATOM 996 O O . LYS A 1 128 ? 16.650 -11.734 -24.616 1.00 96.88 128 LYS A O 1
ATOM 1001 N N . ASP A 1 129 ? 15.306 -9.984 -24.993 1.00 96.69 129 ASP A N 1
ATOM 1002 C CA . ASP A 1 129 ? 16.310 -9.183 -25.708 1.00 96.69 129 ASP A CA 1
ATOM 1003 C C . ASP A 1 129 ? 17.465 -8.755 -24.775 1.00 96.69 129 ASP A C 1
ATOM 1005 O O . ASP A 1 129 ? 18.604 -8.536 -25.196 1.00 96.69 129 ASP A O 1
ATOM 1009 N N . THR A 1 130 ? 17.186 -8.651 -23.474 1.00 95.62 130 THR A N 1
ATOM 1010 C CA . THR A 1 130 ? 18.142 -8.173 -22.475 1.00 95.62 130 THR A CA 1
ATOM 1011 C C . THR A 1 130 ? 19.040 -9.287 -21.958 1.00 95.62 130 THR A C 1
ATOM 1013 O O . THR A 1 130 ? 20.257 -9.099 -21.936 1.00 95.62 130 THR A O 1
ATOM 1016 N N . CYS A 1 131 ? 18.486 -10.435 -21.570 1.00 95.56 131 CYS A N 1
ATOM 1017 C CA . CYS A 1 131 ? 19.257 -11.516 -20.955 1.00 95.56 131 CYS A CA 1
ATOM 1018 C C . CYS A 1 131 ? 19.085 -12.880 -21.632 1.00 95.56 131 CYS A C 1
ATOM 1020 O O . CYS A 1 131 ? 19.714 -13.841 -21.198 1.00 95.56 131 CYS A O 1
ATOM 1022 N N . GLY A 1 132 ? 18.312 -12.988 -22.714 1.00 94.94 132 GLY A N 1
ATOM 1023 C CA . GLY A 1 132 ? 18.121 -14.247 -23.438 1.00 94.94 132 GLY A CA 1
ATOM 1024 C C . GLY A 1 132 ? 17.180 -15.234 -22.748 1.00 94.94 132 GLY A C 1
ATOM 1025 O O . GLY A 1 132 ? 17.217 -16.412 -23.091 1.00 94.94 132 GLY A O 1
ATOM 1026 N N . ALA A 1 133 ? 16.359 -14.770 -21.798 1.00 94.06 133 ALA A N 1
ATOM 1027 C CA . ALA A 1 133 ? 15.408 -15.616 -21.080 1.00 94.06 133 ALA A CA 1
ATOM 1028 C C . ALA A 1 133 ? 14.467 -16.354 -22.046 1.00 94.06 133 ALA A C 1
ATOM 1030 O O . ALA A 1 133 ? 13.990 -15.779 -23.032 1.00 94.06 133 ALA A O 1
ATOM 1031 N N . ASN A 1 134 ? 14.169 -17.618 -21.760 1.00 95.19 134 ASN A N 1
ATOM 1032 C CA . ASN A 1 134 ? 13.185 -18.405 -22.502 1.00 95.19 134 ASN A CA 1
ATOM 1033 C C . ASN A 1 134 ? 11.744 -18.075 -22.058 1.00 95.19 134 ASN A C 1
ATOM 1035 O O . ASN A 1 134 ? 11.532 -17.272 -21.154 1.00 95.19 134 ASN A O 1
ATOM 1039 N N . ILE A 1 135 ? 10.739 -18.670 -22.709 1.00 94.50 135 ILE A N 1
ATOM 1040 C CA . ILE A 1 135 ? 9.320 -18.359 -22.445 1.00 94.50 135 ILE A CA 1
ATOM 1041 C C . ILE A 1 135 ? 8.938 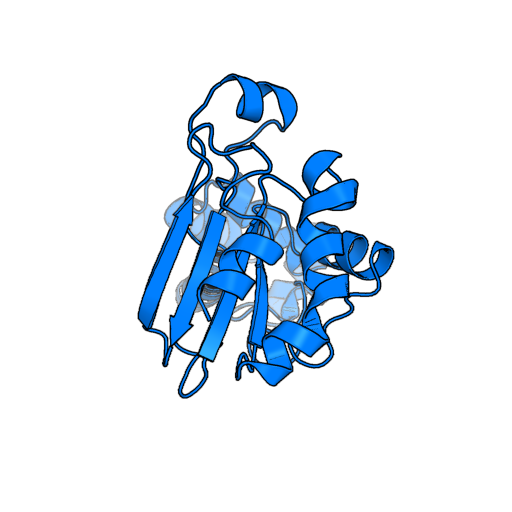-18.654 -20.988 1.00 94.50 135 ILE A C 1
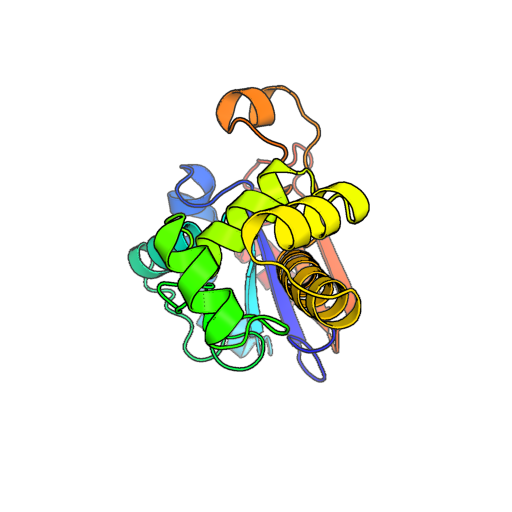ATOM 1043 O O . ILE A 1 135 ? 8.315 -17.820 -20.347 1.00 94.50 135 I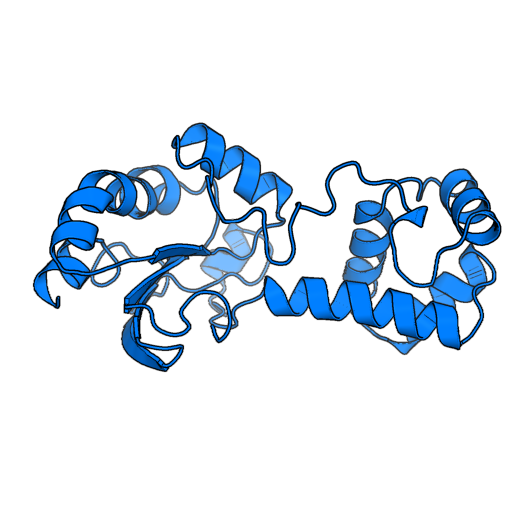LE A O 1
ATOM 1047 N N . LYS A 1 136 ? 9.363 -19.796 -20.437 1.00 91.12 136 LYS A N 1
ATOM 1048 C CA . LYS A 1 136 ? 9.039 -20.175 -19.055 1.00 91.12 136 LYS A CA 1
ATOM 1049 C C . LYS A 1 136 ? 9.641 -19.188 -18.051 1.00 91.12 136 LYS A C 1
ATOM 1051 O O . LYS A 1 136 ? 8.959 -18.731 -17.148 1.00 91.12 136 LYS A O 1
ATOM 1056 N N . GLU A 1 137 ? 10.900 -18.815 -18.249 1.00 91.12 137 GLU A N 1
ATOM 1057 C CA . GLU A 1 137 ? 11.601 -17.849 -17.392 1.00 91.12 137 GLU A CA 1
ATOM 1058 C C . GLU A 1 137 ? 10.976 -16.451 -17.459 1.00 91.12 137 GLU A C 1
ATOM 1060 O O . GLU A 1 137 ? 10.863 -15.757 -16.449 1.00 91.12 137 GLU A O 1
ATOM 1065 N N . GLN A 1 138 ? 10.539 -16.048 -18.654 1.00 95.19 138 GLN A N 1
ATOM 1066 C CA . GLN A 1 138 ? 9.787 -14.817 -18.869 1.00 95.19 138 GLN A CA 1
ATOM 1067 C C . GLN A 1 138 ? 8.449 -14.827 -18.124 1.00 95.19 138 GLN A C 1
ATOM 1069 O O . GLN A 1 138 ? 8.089 -13.820 -17.513 1.00 95.19 138 GLN A O 1
ATOM 1074 N N . ASP A 1 139 ? 7.723 -15.943 -18.176 1.00 88.62 139 ASP A N 1
ATOM 1075 C CA . ASP A 1 139 ? 6.444 -16.126 -17.491 1.00 88.62 139 ASP A CA 1
ATOM 1076 C C . ASP A 1 139 ? 6.617 -16.064 -15.970 1.00 88.62 139 ASP A C 1
ATOM 1078 O O . ASP A 1 139 ? 5.898 -15.311 -15.313 1.00 88.62 139 ASP A O 1
ATOM 1082 N N . ASP A 1 140 ? 7.607 -16.780 -15.431 1.00 85.00 140 ASP A N 1
ATOM 1083 C CA . ASP A 1 140 ? 7.900 -16.833 -13.995 1.00 85.00 140 ASP A CA 1
ATOM 1084 C C . ASP A 1 140 ? 8.306 -15.447 -13.456 1.00 85.00 140 ASP A C 1
ATOM 1086 O O . ASP A 1 140 ? 7.781 -14.982 -12.439 1.00 85.00 140 ASP A O 1
ATOM 1090 N N . CYS A 1 141 ? 9.188 -14.738 -14.170 1.00 88.44 141 CYS A N 1
ATOM 1091 C CA . CYS A 1 141 ? 9.636 -13.400 -13.781 1.00 88.44 141 CYS A CA 1
ATOM 1092 C C . CYS A 1 141 ? 8.495 -12.372 -13.855 1.00 88.44 141 CYS A C 1
ATOM 1094 O O . CYS A 1 141 ? 8.286 -11.596 -12.918 1.00 88.44 141 CYS A O 1
ATOM 1096 N N . TYR A 1 142 ? 7.709 -12.396 -14.939 1.00 91.19 142 TYR A N 1
ATOM 1097 C CA . TYR A 1 142 ? 6.539 -11.528 -15.094 1.00 91.19 142 TYR A CA 1
ATOM 1098 C C . TYR A 1 142 ? 5.492 -11.793 -14.008 1.00 91.19 142 TYR A C 1
ATOM 1100 O O . TYR A 1 142 ? 4.979 -10.847 -13.406 1.00 91.19 142 TYR A O 1
ATOM 1108 N N . GLY A 1 143 ? 5.193 -13.069 -13.747 1.00 80.31 143 GLY A N 1
ATOM 1109 C CA . GLY A 1 143 ? 4.260 -13.506 -12.714 1.00 80.31 143 GLY A CA 1
ATOM 1110 C C . GLY A 1 143 ? 4.660 -12.968 -11.347 1.00 80.31 143 GLY A C 1
ATOM 1111 O O . GLY A 1 143 ? 3.841 -12.325 -10.695 1.00 80.31 143 GLY A O 1
ATOM 1112 N N . CYS A 1 144 ? 5.937 -13.105 -10.982 1.00 82.06 144 CYS A N 1
ATOM 1113 C CA . CYS A 1 144 ? 6.476 -12.566 -9.736 1.00 82.06 144 CYS A CA 1
ATOM 1114 C C . CYS A 1 144 ? 6.305 -11.042 -9.633 1.00 82.06 144 CYS A C 1
ATOM 1116 O O . CYS A 1 144 ? 5.760 -10.552 -8.646 1.00 82.06 144 CYS A O 1
ATOM 1118 N N . CYS A 1 145 ? 6.703 -10.275 -10.656 1.00 81.12 145 CYS A N 1
ATOM 1119 C CA . CYS A 1 145 ? 6.544 -8.815 -10.641 1.00 81.12 145 CYS A CA 1
ATOM 1120 C C . CYS A 1 145 ? 5.069 -8.386 -10.566 1.00 81.12 145 CYS A C 1
ATOM 1122 O O . CYS A 1 145 ? 4.739 -7.411 -9.882 1.00 81.12 145 CYS A O 1
ATOM 1124 N N . ARG A 1 146 ? 4.177 -9.110 -11.254 1.00 81.88 146 ARG A N 1
ATOM 1125 C CA . ARG A 1 146 ? 2.733 -8.859 -11.250 1.00 81.88 146 ARG A CA 1
ATOM 1126 C C . ARG A 1 146 ? 2.111 -9.169 -9.894 1.00 81.88 146 ARG A C 1
ATOM 1128 O O . ARG A 1 146 ? 1.407 -8.312 -9.372 1.00 81.88 146 ARG A O 1
ATOM 1135 N N . GLU A 1 147 ? 2.368 -10.347 -9.336 1.00 70.44 147 GLU A N 1
ATOM 1136 C CA . GLU A 1 147 ? 1.857 -10.760 -8.025 1.00 70.44 147 GLU A CA 1
ATOM 1137 C C . GLU A 1 147 ? 2.379 -9.855 -6.918 1.00 70.44 147 GLU A C 1
ATOM 1139 O O . GLU A 1 147 ? 1.598 -9.409 -6.083 1.00 70.44 147 GLU A O 1
ATOM 1144 N N . TRP A 1 148 ? 3.663 -9.487 -6.960 1.00 70.25 148 TRP A N 1
ATOM 1145 C CA . TRP A 1 148 ? 4.222 -8.489 -6.053 1.00 70.25 148 TRP A CA 1
ATOM 1146 C C . TRP A 1 148 ? 3.433 -7.178 -6.169 1.00 70.25 148 TRP A C 1
ATOM 1148 O O . TRP A 1 148 ? 2.878 -6.688 -5.192 1.00 70.25 148 TRP A O 1
ATOM 1158 N N . CYS A 1 149 ? 3.252 -6.655 -7.384 1.00 69.50 149 CYS A N 1
ATOM 1159 C CA . CYS A 1 149 ? 2.449 -5.453 -7.599 1.00 69.50 149 CYS A CA 1
ATOM 1160 C C . CYS A 1 149 ? 0.990 -5.580 -7.125 1.00 69.50 149 CYS A C 1
ATOM 1162 O O . CYS A 1 149 ? 0.440 -4.589 -6.662 1.00 69.50 149 CYS A O 1
ATOM 1164 N N . GLN A 1 150 ? 0.352 -6.743 -7.268 1.00 61.47 150 GLN A N 1
ATOM 1165 C CA . GLN A 1 150 ? -1.043 -6.977 -6.872 1.00 61.47 150 GLN A CA 1
ATOM 1166 C C . GLN A 1 150 ? -1.198 -7.116 -5.356 1.00 61.47 150 GLN A C 1
ATOM 1168 O O . GLN A 1 150 ? -2.131 -6.561 -4.785 1.00 61.47 150 GLN A O 1
ATOM 1173 N N . ASN A 1 151 ? -0.260 -7.785 -4.691 1.00 55.28 151 ASN A N 1
ATOM 1174 C CA . ASN A 1 151 ? -0.284 -7.969 -3.243 1.00 55.28 151 ASN A CA 1
ATOM 1175 C C . ASN A 1 151 ? -0.012 -6.661 -2.477 1.00 55.28 151 ASN A C 1
ATOM 1177 O O . ASN A 1 151 ? -0.435 -6.535 -1.329 1.00 55.28 151 ASN A O 1
ATOM 1181 N N . PHE A 1 152 ? 0.628 -5.673 -3.116 1.00 51.62 152 PHE A N 1
ATOM 1182 C CA . PHE A 1 152 ? 0.871 -4.340 -2.548 1.00 51.62 152 PHE A CA 1
ATOM 1183 C C . PHE A 1 152 ? -0.056 -3.232 -3.091 1.00 51.62 152 PHE A C 1
ATOM 1185 O O . PHE A 1 152 ? -0.043 -2.123 -2.555 1.00 51.62 152 PHE A O 1
ATOM 1192 N N . ALA A 1 153 ? -0.879 -3.496 -4.114 1.00 42.78 153 ALA A N 1
ATOM 1193 C CA . ALA A 1 153 ? -1.823 -2.524 -4.669 1.00 42.78 153 ALA A CA 1
ATOM 1194 C C . ALA A 1 153 ? -3.261 -2.846 -4.244 1.00 42.78 153 ALA A C 1
ATOM 1196 O O . ALA A 1 153 ? -3.940 -3.666 -4.856 1.00 42.78 153 ALA A O 1
ATOM 1197 N N . VAL A 1 154 ? -3.746 -2.162 -3.209 1.00 42.19 154 VAL A N 1
ATOM 1198 C CA . VAL A 1 154 ? -5.181 -2.119 -2.901 1.00 42.19 154 VAL A CA 1
ATOM 1199 C C . VAL A 1 154 ? -5.807 -1.007 -3.742 1.00 42.19 154 VAL A C 1
ATOM 1201 O O . VAL A 1 154 ? -5.395 0.151 -3.651 1.00 42.19 154 VAL A O 1
ATOM 1204 N N . ASP A 1 155 ? -6.765 -1.368 -4.594 1.00 43.53 155 ASP A N 1
ATOM 1205 C CA . ASP A 1 155 ? -7.365 -0.461 -5.572 1.00 43.53 155 ASP A CA 1
ATOM 1206 C C . ASP A 1 155 ? -8.550 0.308 -4.961 1.00 43.53 155 ASP A C 1
ATOM 1208 O O . ASP A 1 155 ? -9.656 -0.206 -4.822 1.00 43.53 155 ASP A O 1
ATOM 1212 N N . LEU A 1 156 ? -8.277 1.544 -4.538 1.00 47.78 156 LEU A N 1
ATOM 1213 C CA . LEU A 1 156 ? -9.243 2.587 -4.169 1.00 47.78 156 LEU A CA 1
ATOM 1214 C C . LEU A 1 156 ? -8.616 3.926 -4.570 1.00 47.78 156 LEU A C 1
ATOM 1216 O O . LEU A 1 156 ? -8.152 4.698 -3.733 1.00 47.78 156 LEU A O 1
ATOM 1220 N N . LEU A 1 157 ? -8.484 4.150 -5.878 1.00 53.25 157 LEU A N 1
ATOM 1221 C CA . LEU A 1 157 ? -7.731 5.279 -6.418 1.00 53.25 157 LEU A CA 1
ATOM 1222 C C . LEU A 1 157 ? -8.535 6.594 -6.439 1.00 53.25 157 LEU A C 1
ATOM 1224 O O . LEU A 1 157 ? -9.763 6.636 -6.524 1.00 53.25 157 LEU A O 1
ATOM 1228 N N . LEU A 1 158 ? -7.799 7.695 -6.341 1.00 52.56 158 LEU A N 1
ATOM 1229 C CA . LEU A 1 158 ? -8.209 9.066 -6.582 1.00 52.56 158 LEU A CA 1
ATOM 1230 C C . LEU A 1 158 ? -7.927 9.415 -8.042 1.00 52.56 158 LEU A C 1
ATOM 1232 O O . LEU A 1 158 ? -6.768 9.444 -8.457 1.00 52.56 158 LEU A O 1
ATOM 1236 N N . ASP A 1 159 ? -8.986 9.777 -8.763 1.00 52.81 159 ASP A N 1
ATOM 1237 C CA . ASP A 1 159 ? -8.936 10.353 -10.114 1.00 52.81 159 ASP A CA 1
ATOM 1238 C C . ASP A 1 159 ? -9.078 11.890 -10.103 1.00 52.81 159 ASP A C 1
ATOM 1240 O O . ASP A 1 159 ? -9.394 12.500 -11.120 1.00 52.81 159 ASP A O 1
ATOM 1244 N N . LYS A 1 160 ? -8.878 12.552 -8.953 1.00 55.44 160 LYS A N 1
ATOM 1245 C CA . LYS A 1 160 ? -9.035 14.012 -8.850 1.00 55.44 160 LYS A CA 1
ATOM 1246 C C . LYS A 1 160 ? -7.751 14.741 -9.261 1.00 55.44 160 LYS A C 1
ATOM 1248 O O . LYS A 1 160 ? -6.721 14.608 -8.595 1.00 55.44 160 LYS A O 1
ATOM 1253 N N . ASP A 1 161 ? -7.859 15.576 -10.297 1.00 57.25 161 ASP A N 1
ATOM 1254 C CA . ASP A 1 161 ? -6.776 16.387 -10.879 1.00 57.25 161 ASP A CA 1
ATOM 1255 C C . ASP A 1 161 ? -5.859 17.097 -9.863 1.00 57.25 161 ASP A C 1
ATOM 1257 O O . ASP A 1 161 ? -4.645 17.041 -10.049 1.00 57.25 161 ASP A O 1
ATOM 1261 N N . PRO A 1 162 ? -6.343 17.702 -8.757 1.00 55.84 162 PRO A N 1
ATOM 1262 C CA . PRO A 1 162 ? -5.466 18.431 -7.834 1.00 55.84 162 PRO A CA 1
ATOM 1263 C C . PRO A 1 162 ? -4.459 17.536 -7.095 1.00 55.84 162 PRO A C 1
ATOM 1265 O O . PRO A 1 162 ? -3.331 17.946 -6.829 1.00 55.84 162 PRO A O 1
ATOM 1268 N N . VAL A 1 163 ? -4.839 16.295 -6.772 1.00 58.28 163 VAL A N 1
ATOM 1269 C CA . VAL A 1 163 ? -3.954 15.343 -6.075 1.00 58.28 163 VAL A CA 1
ATOM 1270 C C . VAL A 1 163 ? -2.930 14.766 -7.046 1.00 58.28 163 VAL A C 1
ATOM 1272 O O . VAL A 1 163 ? -1.764 14.611 -6.690 1.00 58.28 163 VAL A O 1
ATOM 1275 N N . VAL A 1 164 ? -3.347 14.513 -8.290 1.00 58.56 164 VAL A N 1
ATOM 1276 C CA . VAL A 1 164 ? -2.447 14.094 -9.371 1.00 58.56 164 VAL A CA 1
ATOM 1277 C C . VAL A 1 164 ? -1.458 15.210 -9.715 1.00 58.56 164 VAL A C 1
ATOM 1279 O O . VAL A 1 164 ? -0.279 14.931 -9.891 1.00 58.56 164 VAL A O 1
ATOM 1282 N N . GLN A 1 165 ? -1.884 16.475 -9.732 1.00 59.56 165 GLN A N 1
ATOM 1283 C CA . GLN A 1 165 ? -0.988 17.619 -9.933 1.00 59.56 165 GLN A CA 1
ATOM 1284 C C . GLN A 1 165 ? 0.034 17.767 -8.798 1.00 59.56 165 GLN A C 1
ATOM 1286 O O . GLN A 1 165 ? 1.192 18.082 -9.059 1.00 59.56 165 GLN A O 1
ATOM 1291 N N . ALA A 1 166 ? -0.365 17.511 -7.548 1.00 67.12 166 ALA A N 1
ATOM 1292 C CA . ALA A 1 166 ? 0.527 17.626 -6.395 1.00 67.12 166 ALA A CA 1
ATOM 1293 C C . ALA A 1 166 ? 1.498 16.440 -6.236 1.00 67.12 166 ALA A C 1
ATOM 1295 O O . ALA A 1 166 ? 2.607 16.627 -5.738 1.00 67.12 166 ALA A O 1
ATOM 1296 N N . LEU A 1 167 ? 1.089 15.222 -6.612 1.00 67.81 167 LEU A N 1
ATOM 1297 C CA . LEU A 1 167 ? 1.842 13.985 -6.346 1.00 67.81 167 LEU A CA 1
ATOM 1298 C C . LEU A 1 167 ? 2.328 13.263 -7.613 1.00 67.81 167 LEU A C 1
ATOM 1300 O O . LEU A 1 167 ? 3.038 12.268 -7.511 1.00 67.81 167 LEU A O 1
ATOM 1304 N N . GLY A 1 168 ? 1.980 13.762 -8.799 1.00 68.00 168 GLY A N 1
ATOM 1305 C CA . GLY A 1 168 ? 2.456 13.300 -10.106 1.00 68.00 168 GLY A CA 1
ATOM 1306 C C . GLY A 1 168 ? 1.745 12.069 -10.679 1.00 68.00 168 GLY A C 1
ATOM 1307 O O . GLY A 1 168 ? 1.746 11.880 -11.893 1.00 68.00 168 GLY A O 1
ATOM 1308 N N . ASN A 1 169 ? 1.121 11.228 -9.851 1.00 66.56 169 ASN A N 1
ATOM 1309 C CA . ASN A 1 169 ? 0.428 10.008 -10.276 1.00 66.56 169 ASN A CA 1
ATOM 1310 C C . ASN A 1 169 ? -0.892 9.781 -9.517 1.00 66.56 169 ASN A C 1
ATOM 1312 O O . ASN A 1 169 ? -1.166 10.430 -8.509 1.00 66.56 169 ASN A O 1
ATOM 1316 N N . LYS A 1 170 ? -1.712 8.829 -9.989 1.00 71.94 170 LYS A N 1
ATOM 1317 C CA . LYS A 1 170 ? -2.921 8.383 -9.272 1.00 71.94 170 LYS A CA 1
ATOM 1318 C C . LYS A 1 170 ? -2.548 7.804 -7.905 1.00 71.94 170 LYS A C 1
ATOM 1320 O O . LYS A 1 170 ? -1.595 7.031 -7.796 1.00 71.94 170 LYS A O 1
ATOM 1325 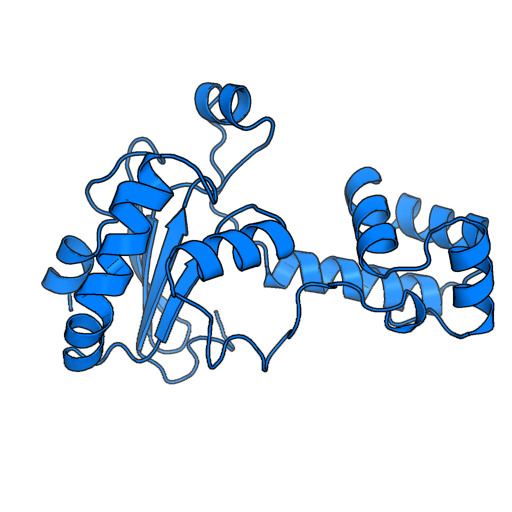N N . ARG A 1 171 ? -3.307 8.154 -6.866 1.00 76.94 171 ARG A N 1
ATOM 1326 C CA . ARG A 1 171 ? -3.047 7.755 -5.468 1.00 76.94 171 ARG A CA 1
ATOM 1327 C C . ARG A 1 171 ? -4.262 7.108 -4.839 1.00 76.94 171 ARG A C 1
ATOM 1329 O O . ARG A 1 171 ? -5.337 7.206 -5.396 1.00 76.94 171 ARG A O 1
ATOM 1336 N N . SER A 1 172 ? -4.105 6.480 -3.678 1.00 76.25 172 SER A N 1
ATOM 1337 C CA . SER A 1 172 ? -5.251 5.973 -2.920 1.00 76.25 172 SER A CA 1
ATOM 1338 C C . SER A 1 172 ? -6.072 7.126 -2.344 1.00 76.25 172 SER A C 1
ATOM 1340 O O . SER A 1 172 ? -5.509 8.130 -1.905 1.00 76.25 172 SER A O 1
ATOM 1342 N N . GLN A 1 173 ? -7.386 6.949 -2.263 1.00 84.25 173 GLN A N 1
ATOM 1343 C CA . GLN A 1 173 ? -8.230 7.718 -1.353 1.00 84.25 173 GLN A CA 1
ATOM 1344 C C . GLN A 1 173 ? -7.799 7.462 0.089 1.00 84.25 173 GLN A C 1
ATOM 1346 O O . GLN A 1 173 ? -7.240 6.406 0.412 1.00 84.25 173 GLN A O 1
ATOM 1351 N N . ARG A 1 174 ? -8.072 8.425 0.966 1.00 89.62 174 ARG A N 1
ATOM 1352 C CA . ARG A 1 174 ? -7.992 8.218 2.405 1.00 89.62 174 ARG A CA 1
ATOM 1353 C C . ARG A 1 174 ? -9.262 7.530 2.890 1.00 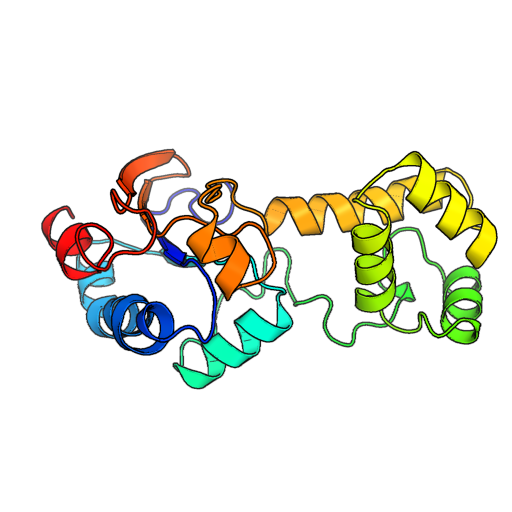89.62 174 ARG A C 1
ATOM 1355 O O . ARG A 1 174 ? -10.368 8.019 2.665 1.00 89.62 174 ARG A O 1
ATOM 1362 N N . TYR A 1 175 ? -9.087 6.403 3.562 1.00 90.88 175 TYR A N 1
ATOM 1363 C CA . TYR A 1 175 ? -10.179 5.650 4.161 1.00 90.88 175 TYR A CA 1
ATOM 1364 C C . TYR A 1 175 ? -9.672 4.773 5.305 1.00 90.88 175 TYR A C 1
ATOM 1366 O O . TYR A 1 175 ? -8.468 4.552 5.442 1.00 90.88 175 TYR A O 1
ATOM 1374 N N . VAL A 1 176 ? -10.600 4.245 6.096 1.00 94.12 176 VAL A N 1
ATOM 1375 C CA . VAL A 1 176 ? -10.368 3.162 7.058 1.00 94.12 176 VAL A CA 1
ATOM 1376 C C . VAL A 1 176 ? -11.450 2.102 6.902 1.00 94.12 176 VAL A C 1
ATOM 1378 O O . VAL A 1 176 ? -12.590 2.410 6.558 1.00 94.12 176 VAL A O 1
ATOM 1381 N N . MET A 1 177 ? -11.088 0.848 7.132 1.00 93.06 177 MET A N 1
ATOM 1382 C CA . MET A 1 177 ? -11.973 -0.302 7.077 1.00 93.06 177 MET A CA 1
ATOM 1383 C C . MET A 1 177 ? -11.842 -1.139 8.338 1.00 93.06 177 MET A C 1
ATOM 1385 O O . MET A 1 177 ? -10.729 -1.394 8.805 1.00 93.06 177 MET A O 1
ATOM 1389 N N . LEU A 1 178 ? -12.981 -1.626 8.824 1.00 93.88 178 LEU A N 1
ATOM 1390 C CA . LEU A 1 178 ? -13.035 -2.740 9.760 1.00 93.88 178 LEU A CA 1
ATOM 1391 C C . LEU A 1 178 ? -13.130 -4.040 8.965 1.00 93.88 178 LEU A C 1
ATOM 1393 O O . LEU A 1 178 ? -14.015 -4.188 8.119 1.00 93.88 178 LEU A O 1
ATOM 1397 N N . VAL A 1 179 ? -12.239 -4.981 9.249 1.00 91.25 179 VAL A N 1
ATOM 1398 C CA . VAL A 1 179 ? -12.136 -6.268 8.560 1.00 91.25 179 VAL A CA 1
ATOM 1399 C C . VAL A 1 179 ? -12.238 -7.388 9.585 1.00 91.25 179 VAL A C 1
ATOM 1401 O O . VAL A 1 179 ? -11.556 -7.355 10.605 1.00 91.25 179 VAL A O 1
ATOM 1404 N N . GLU A 1 180 ? -13.058 -8.395 9.314 1.00 93.81 180 GLU A N 1
ATOM 1405 C CA . GLU A 1 180 ? -13.175 -9.592 10.146 1.00 93.81 180 GLU A CA 1
ATOM 1406 C C . GLU A 1 180 ? -13.136 -10.832 9.263 1.00 93.81 180 GLU A C 1
ATOM 1408 O O . GLU A 1 180 ? -13.953 -10.970 8.353 1.00 93.81 180 GLU A O 1
ATOM 1413 N N . ASP A 1 181 ? -12.174 -11.716 9.535 1.00 90.56 181 ASP A N 1
ATOM 1414 C CA . ASP A 1 181 ? -11.938 -12.944 8.766 1.00 90.56 181 ASP A CA 1
ATOM 1415 C C . ASP A 1 181 ? -11.822 -12.684 7.253 1.00 90.56 181 ASP A C 1
ATOM 1417 O O . ASP A 1 181 ? -12.486 -13.294 6.420 1.00 90.56 181 ASP A O 1
ATOM 1421 N N . GLY A 1 182 ? -11.026 -11.671 6.898 1.00 82.50 182 GLY A N 1
ATOM 1422 C CA . GLY A 1 182 ? -10.850 -11.223 5.512 1.00 82.50 182 GLY A CA 1
ATOM 1423 C C . GLY A 1 182 ? -12.039 -10.457 4.914 1.00 82.50 182 GLY A C 1
ATOM 1424 O O . GLY A 1 182 ? -11.884 -9.847 3.857 1.00 82.50 182 GLY A O 1
ATOM 1425 N N . VAL A 1 183 ? -13.192 -10.408 5.588 1.00 86.44 183 VAL A N 1
ATOM 1426 C CA . VAL A 1 183 ? -14.401 -9.730 5.105 1.00 86.44 183 VAL A CA 1
ATOM 1427 C C . VAL A 1 183 ? -14.473 -8.307 5.644 1.00 86.44 183 VAL A C 1
ATOM 1429 O O . VAL A 1 183 ? -14.462 -8.079 6.853 1.00 86.44 183 VAL A O 1
ATOM 1432 N N . VAL A 1 184 ? -14.609 -7.332 4.747 1.00 89.44 184 VAL A N 1
ATOM 1433 C CA . VAL A 1 184 ? -14.852 -5.932 5.117 1.00 89.44 184 VAL A CA 1
ATOM 1434 C C . VAL A 1 184 ? -16.240 -5.806 5.747 1.00 89.44 184 VAL A C 1
ATOM 1436 O O . VAL A 1 184 ? -17.248 -6.115 5.116 1.00 89.44 184 VAL A O 1
ATOM 1439 N N . LYS A 1 185 ? -16.294 -5.353 6.999 1.00 93.44 185 LYS A N 1
ATOM 1440 C CA . LYS A 1 185 ? -17.539 -5.116 7.746 1.00 93.44 185 LYS A CA 1
ATOM 1441 C C . LYS A 1 185 ? -17.992 -3.670 7.666 1.00 93.44 185 LYS A C 1
ATOM 1443 O O . LYS A 1 185 ? -19.189 -3.400 7.673 1.00 93.44 185 LYS A O 1
ATOM 1448 N N . LYS A 1 186 ? -17.037 -2.745 7.584 1.00 92.38 186 LYS A N 1
ATOM 1449 C CA . LYS A 1 186 ? -17.308 -1.313 7.505 1.00 92.38 186 LYS A CA 1
ATOM 1450 C C . LYS A 1 186 ? -16.197 -0.587 6.767 1.00 92.38 186 LYS A C 1
ATOM 1452 O O . LYS A 1 186 ? -15.048 -1.019 6.814 1.00 92.38 186 LYS A O 1
ATOM 1457 N N . VAL A 1 187 ? -16.557 0.510 6.107 1.00 92.62 187 VAL A N 1
ATOM 1458 C CA . VAL A 1 187 ? -15.642 1.391 5.381 1.00 92.62 187 VAL A CA 1
ATOM 1459 C C . VAL A 1 187 ? -16.046 2.837 5.642 1.00 92.62 187 VAL A C 1
ATOM 1461 O O . VAL A 1 187 ? -17.182 3.210 5.357 1.00 92.62 187 VAL A O 1
ATOM 1464 N N . ASN A 1 188 ? -15.102 3.651 6.103 1.00 93.19 188 ASN A N 1
ATOM 1465 C CA . ASN A 1 188 ? -15.252 5.098 6.209 1.00 93.19 188 ASN A CA 1
ATOM 1466 C C . ASN A 1 188 ? -14.281 5.744 5.213 1.00 93.19 188 ASN A C 1
ATOM 1468 O O . ASN A 1 188 ? -13.068 5.747 5.436 1.00 93.19 188 ASN A O 1
ATOM 1472 N N . VAL A 1 189 ? -14.814 6.250 4.100 1.00 91.44 189 VAL A N 1
ATOM 1473 C CA . VAL A 1 189 ? -14.052 6.921 3.034 1.00 91.44 189 VAL A CA 1
ATOM 1474 C C . VAL A 1 189 ? -14.220 8.425 3.172 1.00 91.44 189 VAL A C 1
ATOM 1476 O O . VAL A 1 189 ? -15.348 8.902 3.283 1.00 91.44 189 VAL A O 1
ATOM 1479 N N . GLU A 1 190 ? -13.117 9.175 3.135 1.00 91.69 190 GLU A N 1
ATOM 1480 C CA . GLU A 1 190 ? -13.191 10.637 3.135 1.00 91.69 190 GLU A CA 1
ATOM 1481 C C . GLU A 1 190 ? -13.974 11.121 1.898 1.00 91.69 190 GLU A C 1
ATOM 1483 O O . GLU A 1 190 ? -13.623 10.735 0.782 1.00 91.69 190 GLU A O 1
ATOM 1488 N N . PRO A 1 191 ? -15.005 11.976 2.039 1.00 87.31 191 PRO A N 1
ATOM 1489 C CA . PRO A 1 191 ? -15.847 12.390 0.908 1.00 87.31 191 PRO A CA 1
ATOM 1490 C C . PRO A 1 191 ? -15.078 13.119 -0.203 1.00 87.31 191 PRO A C 1
ATOM 1492 O O . PRO A 1 191 ? -15.373 12.998 -1.395 1.00 87.31 191 PRO A O 1
ATOM 1495 N N . ASP A 1 192 ? -14.064 13.894 0.182 1.00 84.06 192 ASP A N 1
ATOM 1496 C CA . ASP A 1 192 ? -13.148 14.540 -0.755 1.00 84.06 192 ASP A CA 1
ATOM 1497 C C . ASP A 1 192 ? -12.001 13.603 -1.194 1.00 84.06 192 ASP A C 1
ATOM 1499 O O . ASP A 1 192 ? -11.359 13.866 -2.213 1.00 84.06 192 ASP A O 1
ATOM 1503 N N . GLY A 1 193 ? -11.818 12.493 -0.474 1.00 81.81 193 GLY A N 1
ATOM 1504 C CA . GLY A 1 193 ? -10.801 11.461 -0.617 1.00 81.81 193 GLY A CA 1
ATOM 1505 C C . GLY A 1 193 ? -9.432 11.812 -0.024 1.00 81.81 193 GLY A C 1
ATOM 1506 O O . GLY A 1 193 ? -8.523 10.985 -0.083 1.00 81.81 193 GLY A O 1
ATOM 1507 N N . THR A 1 194 ? -9.260 12.995 0.574 1.00 84.44 194 THR A N 1
ATOM 1508 C CA . THR A 1 194 ? -7.979 13.455 1.152 1.00 84.44 194 THR A CA 1
ATOM 1509 C C . THR A 1 194 ? -8.076 14.017 2.564 1.00 84.44 194 THR A C 1
ATOM 1511 O O . THR A 1 194 ? -7.032 14.121 3.226 1.00 84.44 194 THR A O 1
ATOM 1514 N N . GLY A 1 195 ? -9.290 14.349 3.005 1.00 87.88 195 GLY A N 1
ATOM 1515 C CA . GLY A 1 195 ? -9.642 14.980 4.268 1.00 87.88 195 GLY A CA 1
ATOM 1516 C C . GLY A 1 195 ? -9.199 14.186 5.489 1.00 87.88 195 GLY A C 1
ATOM 1517 O O . GLY A 1 195 ? -8.591 13.130 5.380 1.00 87.88 195 GLY A O 1
ATOM 1518 N N . LEU A 1 196 ? -9.424 14.734 6.675 1.00 90.25 196 LEU A N 1
ATOM 1519 C CA . LEU A 1 196 ? -9.042 14.115 7.945 1.00 90.25 196 LEU A CA 1
ATOM 1520 C C . LEU A 1 196 ? -10.258 14.157 8.869 1.00 90.25 196 LEU A C 1
ATOM 1522 O O . LEU A 1 196 ? -10.306 14.950 9.806 1.00 90.25 196 LEU A O 1
ATOM 1526 N N . THR A 1 197 ? -11.269 13.356 8.544 1.00 93.81 197 THR A N 1
ATOM 1527 C CA . THR A 1 197 ? -12.548 13.310 9.250 1.00 93.81 197 THR A CA 1
ATOM 1528 C C . THR A 1 197 ? -12.905 11.866 9.600 1.00 93.81 197 THR A C 1
ATOM 1530 O O . THR A 1 197 ? -12.338 11.310 10.542 1.00 93.81 197 THR A O 1
ATOM 1533 N N . CYS A 1 198 ? -13.821 11.234 8.866 1.00 93.75 198 CYS A N 1
ATOM 1534 C CA . CYS A 1 198 ? -14.372 9.914 9.153 1.00 93.75 198 CYS A CA 1
ATOM 1535 C C . CYS A 1 198 ? -13.333 8.783 9.161 1.00 93.75 198 CYS A C 1
ATOM 1537 O O . CYS A 1 198 ? -13.601 7.739 9.756 1.00 93.75 198 CYS A O 1
ATOM 1539 N N . SER A 1 199 ? -12.161 8.965 8.540 1.00 95.00 199 SER A N 1
ATOM 1540 C CA . SER A 1 199 ? -11.126 7.930 8.486 1.00 95.00 199 SER A CA 1
ATOM 1541 C C . SER A 1 199 ? -10.184 7.899 9.695 1.00 95.00 199 SER A C 1
ATOM 1543 O O . SER A 1 199 ? -9.367 6.987 9.800 1.00 95.00 199 SER A O 1
ATOM 1545 N N . LEU A 1 200 ? -10.252 8.884 10.596 1.00 96.50 200 LEU A N 1
ATOM 1546 C CA . LEU A 1 200 ? -9.354 8.980 11.751 1.00 96.50 200 LEU A CA 1
ATOM 1547 C C . LEU A 1 200 ? -9.619 7.889 12.808 1.00 96.50 200 LEU A C 1
ATOM 1549 O O . LEU A 1 200 ? -10.754 7.456 13.004 1.00 96.50 200 LEU A O 1
ATOM 1553 N N . ALA A 1 201 ? -8.576 7.520 13.561 1.00 94.19 201 ALA A N 1
ATOM 1554 C CA . ALA A 1 201 ? -8.628 6.483 14.598 1.00 94.19 201 ALA A CA 1
ATOM 1555 C C . ALA A 1 201 ? -9.781 6.621 15.625 1.00 94.19 201 ALA A C 1
ATOM 1557 O O . ALA A 1 201 ? -10.465 5.623 15.849 1.00 94.19 201 ALA A O 1
ATOM 1558 N N . PRO A 1 202 ? -10.104 7.814 16.176 1.00 95.38 202 PRO A N 1
ATOM 1559 C CA . PRO A 1 202 ? -11.224 7.948 17.113 1.00 95.38 202 PRO A CA 1
ATOM 1560 C C . PRO A 1 202 ? -12.574 7.498 16.536 1.00 95.38 202 PRO A C 1
ATOM 1562 O O . PRO A 1 202 ? -13.425 6.991 17.267 1.00 95.38 202 PRO A O 1
ATOM 1565 N N . ASN A 1 203 ? -12.777 7.674 15.226 1.00 94.75 203 ASN A N 1
ATOM 1566 C CA . ASN A 1 203 ? -14.035 7.324 14.574 1.00 94.75 203 ASN A CA 1
ATOM 1567 C C . ASN A 1 203 ? -14.181 5.818 14.412 1.00 94.75 203 ASN A C 1
ATOM 1569 O O . ASN A 1 203 ? -15.241 5.294 14.711 1.00 94.75 203 ASN A O 1
ATOM 1573 N N . ILE A 1 204 ? -13.123 5.100 14.023 1.00 92.38 204 ILE A N 1
ATOM 1574 C CA . ILE A 1 204 ? -13.214 3.635 13.993 1.00 92.38 204 ILE A CA 1
ATOM 1575 C C . ILE A 1 204 ? -13.312 3.070 15.413 1.00 92.38 204 ILE A C 1
ATOM 1577 O O . ILE A 1 204 ? -14.003 2.086 15.642 1.00 92.38 204 ILE A O 1
ATOM 1581 N N . LEU A 1 205 ? -12.673 3.718 16.390 1.00 92.75 205 LEU A N 1
ATOM 1582 C CA . LEU A 1 205 ? -12.677 3.259 17.770 1.00 92.75 205 LEU A CA 1
ATOM 1583 C C . LEU A 1 205 ? -14.061 3.343 18.418 1.00 92.75 205 LEU A C 1
ATOM 1585 O O . LEU A 1 205 ? -14.423 2.453 19.184 1.00 92.75 205 LEU A O 1
ATOM 1589 N N . SER A 1 206 ? -14.854 4.368 18.099 1.00 91.81 206 SER A N 1
ATOM 1590 C CA . SER A 1 206 ? -16.239 4.487 18.579 1.00 91.81 206 SER A CA 1
ATOM 1591 C C . SER A 1 206 ? -17.191 3.454 17.960 1.00 91.81 206 SER A C 1
ATOM 1593 O O . SER A 1 206 ? -18.274 3.222 18.491 1.00 91.81 206 SER A O 1
ATOM 1595 N N . GLU A 1 207 ? -16.771 2.803 16.876 1.00 87.12 207 GLU A N 1
ATOM 1596 C CA . GLU A 1 207 ? -17.556 1.831 16.112 1.00 87.12 207 GLU A CA 1
ATOM 1597 C C . GLU A 1 207 ? -17.223 0.367 16.451 1.00 87.12 207 GLU A C 1
ATOM 1599 O O . GLU A 1 207 ? -17.895 -0.540 15.957 1.00 87.12 207 GLU A O 1
ATOM 1604 N N . LEU A 1 208 ? -16.185 0.143 17.266 1.00 86.94 208 LEU A N 1
ATOM 1605 C CA . LEU A 1 208 ? -15.741 -1.161 17.771 1.00 86.94 208 LEU A CA 1
ATOM 1606 C C . LEU A 1 208 ? -16.424 -1.538 19.085 1.00 86.94 208 LEU A C 1
ATOM 1608 O O . LEU A 1 208 ? -16.766 -2.737 19.185 1.00 86.94 208 LEU A O 1
#

Secondary structure (DSSP, 8-state):
-TTTSTT-EEEEEEES-TT-HHIIIIIHHHHHHTHHHHHHTT--EEEEEESS-HHHHHHHHHHTT---SSSSSSS-S-STT-BGGGSTT--HHHHHHHHHTT--BHHHHHHHHHHTTT-HHHHHHHHHHHH---HHHHHHHHHHHHHHHHHH----EE--HHHHHHHSS-EEPPEEEEEETTEEEEEEE-TTSS-SSTTSHHHHHHT-

Sequence (208 aa):
MDQLFKGKKGVLFAVPGALTPGCSKTHLPGFVQQAEELRTKGVQEIACIAVNDAFVMAAWGKEHGVEGKKHRDIVDEPMGEKNVMSLPGIGEAHGKRLEDKRFDKAYKVLGQFLVLGKDEKRFKKWLKDTCGANIKEQDDCYGCCREWCQNFAVDLLLDKDPVVQALGNKRSQRYVMLVEDGVVKKVNVEPDGTGLTCSLAPNILSEL

Radius of gyration: 19.09 Å; chains: 1; bounding box: 44×39×50 Å

InterPro domains:
  IPR000866 Alkyl hydroperoxide reductase subunit C/ Thiol specific antioxidant [PF00578] (5-66)
  IPR004122 Barrier- to-autointegration factor, BAF [PF02961] (69-152)
  IPR004122 Barrier- to-autointegration factor, BAF [SM01023] (70-152)
  IPR036249 Thioredoxin-like superfamily [SSF52833] (2-78)
  IPR036617 Barrier-to-autointegration factor, BAF superfamily [G3DSA:1.10.150.40] (72-149)
  IPR036617 Barrier-to-autointegration factor, BAF superfamily [SSF47798] (69-152)
  IPR037944 Peroxiredoxin-5-like [PTHR10430] (2-69)
  IPR037944 Peroxiredoxin-5-like [cd03013] (2-206)

pLDDT: mean 81.21, std 15.98, range [32.53, 97.75]

Organism: Merluccius polli (NCBI:txid89951)